Protein AF-A0A1E7F3F2-F1 (afdb_monomer)

Radius of gyration: 36.03 Å; Cα contacts (8 Å, |Δi|>4): 102; chains: 1; bounding box: 93×91×65 Å

Secondary structure (DSSP, 8-state):
---SSSHHHHHHHHHHHTTS--BHHHHHHHHHHH-TT--HHHHHHHHHHHHHTTSEEEETTEEEE-----S-------------GGGGGGS---------------------HHHHHHHHHHHHHTT--S--------------------------------TTTTSTT--PPPPTTTS--------------TT-HHHHHHHHHHHHHHHHT---TTTS--TEEETTTTEEESSHHHHHHHHHSHHHHHHHHHHHHHTEETTTTEE-SSHHHHHHHHHSHHHHHHHHHHHHHHHHHHH--

Structure (mmCIF, N/CA/C/O backbone):
data_AF-A0A1E7F3F2-F1
#
_entry.id   AF-A0A1E7F3F2-F1
#
loop_
_atom_site.group_PDB
_atom_site.id
_atom_site.type_symbol
_atom_site.label_atom_id
_atom_site.label_alt_id
_atom_site.label_comp_id
_atom_site.label_asym_id
_atom_site.label_entity_id
_atom_site.label_seq_id
_atom_site.pdbx_PDB_ins_code
_atom_site.Cartn_x
_atom_site.Cartn_y
_atom_site.Cartn_z
_atom_site.occupancy
_atom_site.B_iso_or_equiv
_atom_site.auth_seq_id
_atom_site.auth_comp_id
_atom_site.auth_asym_id
_atom_site.auth_atom_id
_atom_site.pdbx_PDB_model_num
ATOM 1 N N . MET A 1 1 ? 40.412 21.290 -5.869 1.00 49.56 1 MET A N 1
ATOM 2 C CA . MET A 1 1 ? 39.287 21.736 -5.013 1.00 49.56 1 MET A CA 1
ATOM 3 C C . MET A 1 1 ? 38.931 23.180 -5.379 1.00 49.56 1 MET A C 1
ATOM 5 O O . MET A 1 1 ? 39.851 23.907 -5.711 1.00 49.56 1 MET A O 1
ATOM 9 N N . GLY A 1 2 ? 37.646 23.583 -5.392 1.00 52.78 2 GLY A N 1
ATOM 10 C CA . GLY A 1 2 ? 37.273 25.018 -5.453 1.00 52.78 2 GLY A CA 1
ATOM 11 C C . GLY A 1 2 ? 36.360 25.539 -6.586 1.00 52.78 2 GLY A C 1
ATOM 12 O O . GLY A 1 2 ? 36.636 26.613 -7.099 1.00 52.78 2 GLY A O 1
ATOM 13 N N . LYS A 1 3 ? 35.272 24.855 -6.997 1.00 51.41 3 LYS A N 1
ATOM 14 C CA . LYS A 1 3 ? 34.287 25.422 -7.970 1.00 51.41 3 LYS A CA 1
ATOM 15 C C . LYS A 1 3 ? 32.794 25.166 -7.662 1.00 51.41 3 LYS A C 1
ATOM 17 O O . LYS A 1 3 ? 31.991 25.077 -8.586 1.00 51.41 3 LYS A O 1
ATOM 22 N N . LYS A 1 4 ? 32.381 25.006 -6.394 1.00 54.09 4 LYS A N 1
ATOM 23 C CA . LYS A 1 4 ? 30.969 24.680 -6.052 1.00 54.09 4 LYS A CA 1
ATOM 24 C C . LYS A 1 4 ? 30.168 25.773 -5.315 1.00 54.09 4 LYS A C 1
ATOM 26 O O . LYS A 1 4 ? 28.961 25.603 -5.176 1.00 54.09 4 LYS A O 1
ATOM 31 N N . SER A 1 5 ? 30.754 26.906 -4.914 1.00 51.81 5 SER A N 1
ATOM 32 C CA . SER A 1 5 ? 30.062 27.911 -4.076 1.00 51.81 5 SER A CA 1
ATOM 33 C C . SER A 1 5 ? 29.336 29.048 -4.824 1.00 51.81 5 SER A C 1
ATOM 35 O O . SER A 1 5 ? 28.481 29.698 -4.233 1.00 51.81 5 SER A O 1
ATOM 37 N N . GLU A 1 6 ? 29.559 29.271 -6.125 1.00 52.81 6 GLU A N 1
ATOM 38 C CA . GLU A 1 6 ? 28.956 30.422 -6.841 1.00 52.81 6 GLU A CA 1
ATOM 39 C C . GLU A 1 6 ? 27.508 30.208 -7.344 1.00 52.81 6 GLU A C 1
ATOM 41 O O . GLU A 1 6 ? 26.865 31.134 -7.850 1.00 52.81 6 GLU A O 1
ATOM 46 N N . SER A 1 7 ? 26.945 28.997 -7.231 1.00 60.69 7 SER A N 1
ATOM 47 C CA . SER A 1 7 ? 25.667 28.682 -7.899 1.00 60.69 7 SER A CA 1
ATOM 48 C C . SER A 1 7 ? 24.414 29.177 -7.158 1.00 60.69 7 SER A C 1
ATOM 50 O O . SER A 1 7 ? 23.420 29.522 -7.806 1.00 60.69 7 SER A O 1
ATOM 52 N N . ALA A 1 8 ? 24.459 29.277 -5.825 1.00 56.91 8 ALA A N 1
ATOM 53 C CA . ALA A 1 8 ? 23.291 29.616 -5.010 1.00 56.91 8 ALA A CA 1
ATOM 54 C C . ALA A 1 8 ? 22.923 31.111 -5.091 1.00 56.91 8 ALA A C 1
ATOM 56 O O . ALA A 1 8 ? 21.755 31.456 -5.286 1.00 56.91 8 ALA A O 1
ATOM 57 N N . ALA A 1 9 ? 23.920 32.004 -5.056 1.00 56.56 9 ALA A N 1
ATOM 58 C CA . ALA A 1 9 ? 23.701 33.450 -5.147 1.00 56.56 9 ALA A CA 1
ATOM 59 C C . ALA A 1 9 ? 23.134 33.870 -6.521 1.00 56.56 9 ALA A C 1
ATOM 61 O O . ALA A 1 9 ? 22.214 34.685 -6.606 1.00 56.56 9 ALA A O 1
ATOM 62 N N . SER A 1 10 ? 23.587 33.237 -7.611 1.00 61.53 10 SER A N 1
ATOM 63 C CA . SER A 1 10 ? 23.060 33.487 -8.964 1.00 61.53 10 SER A CA 1
ATOM 64 C C . SER A 1 10 ? 21.588 33.074 -9.140 1.00 61.53 10 SER A C 1
ATOM 66 O O . SER A 1 10 ? 20.864 33.682 -9.940 1.00 61.53 10 SER A O 1
ATOM 68 N N . LEU A 1 11 ? 21.129 32.054 -8.404 1.00 61.38 11 LEU A N 1
ATOM 69 C CA . LEU A 1 11 ? 19.750 31.556 -8.445 1.00 61.38 11 LEU A CA 1
ATOM 70 C C . LEU A 1 11 ? 18.767 32.489 -7.725 1.00 61.38 11 LEU A C 1
ATOM 72 O O . LEU A 1 11 ? 17.679 32.740 -8.248 1.00 61.38 11 LEU A O 1
ATOM 76 N N . LEU A 1 12 ? 19.154 33.078 -6.592 1.00 61.88 12 LEU A N 1
ATOM 77 C CA . LEU A 1 12 ? 18.299 34.015 -5.850 1.00 61.88 12 LEU A CA 1
ATOM 78 C C . LEU A 1 12 ? 17.983 35.283 -6.657 1.00 61.88 12 LEU A C 1
ATOM 80 O O . LEU A 1 12 ? 16.824 35.696 -6.743 1.00 61.88 12 LEU A O 1
ATOM 84 N N . VAL A 1 13 ? 18.968 35.835 -7.371 1.00 61.38 13 VAL A N 1
ATOM 85 C CA . VAL A 1 13 ? 18.749 37.008 -8.238 1.00 61.38 13 VAL A CA 1
ATOM 86 C C . VAL A 1 13 ? 17.884 36.643 -9.463 1.00 61.38 13 VAL A C 1
ATOM 88 O O . VAL A 1 13 ? 17.313 37.512 -10.120 1.00 61.38 13 VAL A O 1
ATOM 91 N N . LEU A 1 14 ? 17.822 35.370 -9.885 1.00 61.41 14 LEU A N 1
ATOM 92 C CA . LEU A 1 14 ? 16.938 34.934 -10.984 1.00 61.41 14 LEU A CA 1
ATOM 93 C C . LEU A 1 14 ? 15.471 34.891 -10.536 1.00 61.41 14 LEU A C 1
ATOM 95 O O . LEU A 1 14 ? 14.590 35.258 -11.315 1.00 61.41 14 LEU A O 1
ATOM 99 N N . LYS A 1 15 ? 15.224 34.511 -9.277 1.00 63.59 15 LYS A N 1
ATOM 100 C CA . LYS A 1 15 ? 13.883 34.458 -8.682 1.00 63.59 15 LYS A CA 1
ATOM 101 C C . LYS A 1 15 ? 13.281 35.847 -8.435 1.00 63.59 15 LYS A C 1
ATOM 103 O O . LYS A 1 15 ? 12.065 35.983 -8.508 1.00 63.59 15 LYS A O 1
ATOM 108 N N . SER A 1 16 ? 14.085 36.883 -8.173 1.00 59.78 16 SER A N 1
ATOM 109 C CA . SER A 1 16 ? 13.581 38.248 -7.933 1.00 59.78 16 SER A CA 1
ATOM 110 C C . SER A 1 16 ? 13.151 38.983 -9.212 1.00 59.78 16 SER A C 1
ATOM 112 O O . SER A 1 16 ? 12.102 39.619 -9.212 1.00 59.78 16 SER A O 1
ATOM 114 N N . LEU A 1 17 ? 13.893 38.845 -10.318 1.00 56.69 17 LEU A N 1
ATOM 115 C CA . LEU A 1 17 ? 13.605 39.539 -11.589 1.00 56.69 17 LEU A CA 1
ATOM 116 C C . LEU A 1 17 ? 12.510 38.869 -12.435 1.00 56.69 17 LEU A C 1
ATOM 118 O O . LEU A 1 17 ? 11.833 39.537 -13.210 1.00 56.69 17 LEU A O 1
ATOM 122 N N . ALA A 1 18 ? 12.284 37.562 -12.276 1.00 55.25 18 ALA A N 1
ATOM 123 C CA . ALA A 1 18 ? 11.187 36.869 -12.957 1.00 55.25 18 ALA A CA 1
ATOM 124 C C . ALA A 1 18 ? 9.791 37.236 -12.394 1.00 55.25 18 ALA A C 1
ATOM 126 O O . ALA A 1 18 ? 8.780 36.827 -12.961 1.00 55.25 18 ALA A O 1
ATOM 127 N N . LYS A 1 19 ? 9.721 38.040 -11.317 1.00 56.09 19 LYS A N 1
ATOM 128 C CA . LYS A 1 19 ? 8.471 38.506 -10.686 1.00 56.09 19 LYS A CA 1
ATOM 129 C C . LYS A 1 19 ? 7.703 39.554 -11.509 1.00 56.09 19 LYS A C 1
ATOM 131 O O . LYS A 1 19 ? 6.539 39.783 -11.197 1.00 56.09 19 LYS A O 1
ATOM 136 N N . SER A 1 20 ? 8.301 40.161 -12.543 1.00 54.84 20 SER A N 1
ATOM 137 C CA . SER A 1 20 ? 7.656 41.209 -13.361 1.00 54.84 20 SER A CA 1
ATOM 138 C C . SER A 1 20 ? 7.404 40.838 -14.829 1.00 54.84 20 SER A C 1
ATOM 140 O O . SER A 1 20 ? 6.676 41.556 -15.511 1.00 54.84 20 SER A O 1
ATOM 142 N N . SER A 1 21 ? 7.950 39.725 -15.335 1.00 57.00 21 SER A N 1
ATOM 143 C CA . SER A 1 21 ? 7.853 39.387 -16.761 1.00 57.00 21 SER A CA 1
ATOM 144 C C . SER A 1 21 ? 6.557 38.646 -17.094 1.00 57.00 21 SER A C 1
ATOM 146 O O . SER A 1 21 ? 6.369 37.514 -16.644 1.00 57.00 21 SER A O 1
ATOM 148 N N . ARG A 1 22 ? 5.688 39.237 -17.921 1.00 63.38 22 ARG A N 1
ATOM 149 C CA . ARG A 1 22 ? 4.354 38.678 -18.231 1.00 63.38 22 ARG A CA 1
ATOM 150 C C . ARG A 1 22 ? 4.365 37.692 -19.405 1.00 63.38 22 ARG A C 1
ATOM 152 O O . ARG A 1 22 ? 3.442 36.900 -19.570 1.00 63.38 22 ARG A O 1
ATOM 159 N N . THR A 1 23 ? 5.425 37.670 -20.224 1.00 72.75 23 THR A N 1
ATOM 160 C CA . THR A 1 23 ? 5.446 36.846 -21.451 1.00 72.75 23 THR A CA 1
ATOM 161 C C . THR A 1 23 ? 6.649 35.904 -21.580 1.00 72.75 23 THR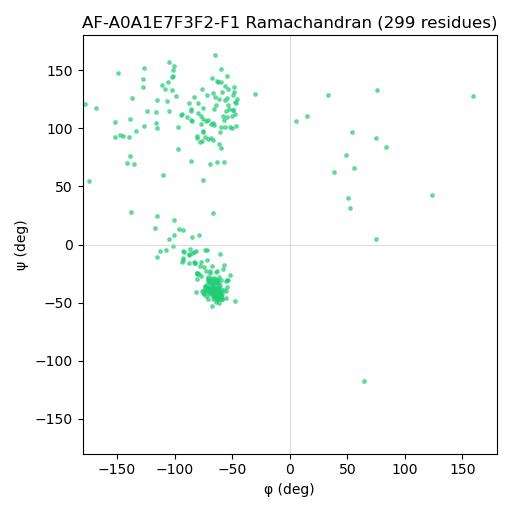 A C 1
ATOM 163 O O . THR A 1 23 ? 7.772 36.189 -21.167 1.00 72.75 23 THR A O 1
ATOM 166 N N . LYS A 1 24 ? 6.460 34.776 -22.287 1.00 74.38 24 LYS A N 1
ATOM 167 C CA . LYS A 1 24 ? 7.531 33.802 -22.612 1.00 74.38 24 LYS A CA 1
ATOM 168 C C . LYS A 1 24 ? 8.740 34.426 -23.322 1.00 74.38 24 LYS A C 1
ATOM 170 O O . LYS A 1 24 ? 9.850 33.895 -23.240 1.00 74.38 24 LYS A O 1
ATOM 175 N N . LYS A 1 25 ? 8.518 35.488 -24.107 1.00 78.44 25 LYS A N 1
ATOM 176 C CA . LYS A 1 25 ? 9.590 36.216 -24.806 1.00 78.44 25 LYS A CA 1
ATOM 177 C C . LYS A 1 25 ? 10.457 36.978 -23.804 1.00 78.44 25 LYS A C 1
ATOM 179 O O . LYS A 1 25 ? 11.675 36.978 -23.944 1.00 78.44 25 LYS A O 1
ATOM 184 N N . GLU A 1 26 ? 9.835 37.543 -22.783 1.00 77.75 26 GLU A N 1
ATOM 185 C CA . GLU A 1 26 ? 10.481 38.324 -21.736 1.00 77.75 26 GLU A CA 1
ATOM 186 C C . GLU A 1 26 ? 11.288 37.438 -20.780 1.00 77.75 26 GLU A C 1
ATOM 188 O O . GLU A 1 26 ? 12.476 37.685 -20.596 1.00 77.75 26 GLU A O 1
ATOM 193 N N . LEU A 1 27 ? 10.738 36.298 -20.341 1.00 76.88 27 LEU A N 1
ATOM 194 C CA . LEU A 1 27 ? 11.487 35.311 -19.545 1.00 76.88 27 LEU A CA 1
ATOM 195 C C . LEU A 1 27 ? 12.753 34.819 -20.278 1.00 76.88 27 LEU A C 1
ATOM 197 O O . LEU A 1 27 ? 13.822 34.662 -19.690 1.00 76.88 27 LEU A O 1
ATOM 201 N N . LYS A 1 28 ? 12.667 34.623 -21.602 1.00 80.25 28 LYS A N 1
ATOM 202 C CA . LYS A 1 28 ? 13.835 34.283 -22.430 1.00 80.25 28 LYS A CA 1
ATOM 203 C C . LYS A 1 28 ? 14.849 35.422 -22.520 1.00 80.25 28 LYS A C 1
ATOM 205 O O . LYS A 1 28 ? 16.040 35.126 -22.562 1.00 80.25 28 LYS A O 1
ATOM 210 N N . ARG A 1 29 ? 14.406 36.684 -22.581 1.00 81.25 29 ARG A N 1
ATOM 211 C CA . ARG A 1 29 ? 15.298 37.856 -22.560 1.00 81.25 29 ARG A CA 1
ATOM 212 C C . ARG A 1 29 ? 16.024 37.949 -21.220 1.00 81.25 29 ARG A C 1
ATOM 214 O O . ARG A 1 29 ? 17.238 38.073 -21.242 1.00 81.25 29 ARG A O 1
ATOM 221 N N . VAL A 1 30 ? 15.328 37.762 -20.095 1.00 79.38 30 VAL A N 1
ATOM 222 C CA . VAL A 1 30 ? 15.926 37.763 -18.744 1.00 79.38 30 VAL A CA 1
ATOM 223 C C . VAL A 1 30 ? 16.971 36.650 -18.589 1.00 79.38 30 VAL A C 1
ATOM 225 O O . VAL A 1 30 ? 18.095 36.908 -18.160 1.00 79.38 30 VAL A O 1
ATOM 228 N N . ILE A 1 31 ? 16.652 35.418 -19.010 1.00 78.88 31 ILE A N 1
ATOM 229 C CA . ILE A 1 31 ? 17.607 34.295 -18.959 1.00 78.88 31 ILE A CA 1
ATOM 230 C C . ILE A 1 31 ? 18.814 34.550 -19.878 1.00 78.88 31 ILE A C 1
ATOM 232 O O . ILE A 1 31 ? 19.946 34.262 -19.492 1.00 78.88 31 ILE A O 1
ATOM 236 N N . LYS A 1 32 ? 18.593 35.094 -21.086 1.00 83.00 32 LYS A N 1
ATOM 237 C CA . LYS A 1 32 ? 19.670 35.393 -22.043 1.00 83.00 32 LYS A CA 1
ATOM 238 C C . LYS A 1 32 ? 20.547 36.562 -21.582 1.00 83.00 32 LYS A C 1
ATOM 240 O O . LYS A 1 32 ? 21.752 36.489 -21.772 1.00 83.00 32 LYS A O 1
ATOM 245 N N . ALA A 1 33 ? 19.972 37.589 -20.957 1.00 80.69 33 ALA A N 1
ATOM 246 C CA . ALA A 1 33 ? 20.709 38.729 -20.413 1.00 80.69 33 ALA A CA 1
ATOM 247 C C . ALA A 1 33 ? 21.683 38.296 -19.308 1.00 80.69 33 ALA A C 1
ATOM 249 O O . ALA A 1 33 ? 22.820 38.743 -19.279 1.00 80.69 33 ALA A O 1
ATOM 250 N N . LYS A 1 34 ? 21.271 37.357 -18.448 1.00 77.62 34 LYS A N 1
ATOM 251 C CA . LYS A 1 34 ? 22.141 36.824 -17.388 1.00 77.62 34 LYS A CA 1
ATOM 252 C C . LYS A 1 34 ? 23.175 35.814 -17.855 1.00 77.62 34 LYS A C 1
ATOM 254 O O . LYS A 1 34 ? 24.183 35.619 -17.189 1.00 77.62 34 LYS A O 1
ATOM 259 N N . LYS A 1 35 ? 22.896 35.105 -18.946 1.00 77.56 35 LYS A N 1
ATOM 260 C CA . LYS A 1 35 ? 23.768 34.050 -19.468 1.00 77.56 35 LYS A CA 1
ATOM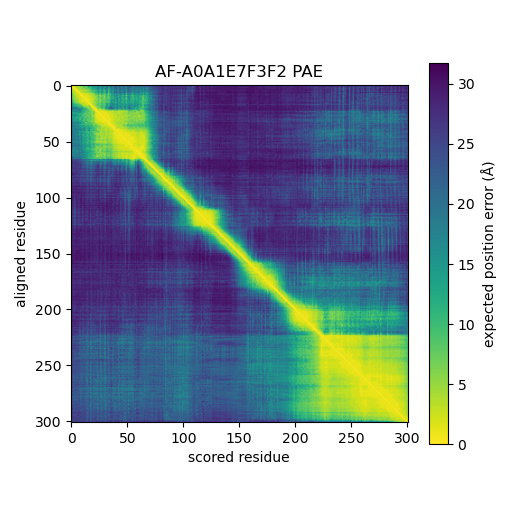 261 C C . LYS A 1 35 ? 23.820 34.151 -20.998 1.00 77.56 35 LYS A C 1
ATOM 263 O O . LYS A 1 35 ? 23.169 33.351 -21.683 1.00 77.56 35 LYS A O 1
ATOM 268 N N . PRO A 1 36 ? 24.574 35.126 -21.544 1.00 77.94 36 PRO A N 1
ATOM 269 C CA . PRO A 1 36 ? 24.593 35.421 -22.980 1.00 77.94 36 PRO A CA 1
ATOM 270 C C . PRO A 1 36 ? 25.118 34.256 -23.830 1.00 77.94 36 PRO A C 1
ATOM 272 O O . PRO A 1 36 ? 24.735 34.122 -24.992 1.00 77.94 36 PRO A O 1
ATOM 275 N N . SER A 1 37 ? 25.908 33.358 -23.234 1.00 77.25 37 SER A N 1
ATOM 276 C CA . SER A 1 37 ? 26.476 32.169 -23.877 1.00 77.25 37 SER A CA 1
ATOM 277 C C . SER A 1 37 ? 25.522 30.965 -23.969 1.00 77.25 37 SER A C 1
ATOM 279 O O . SER A 1 37 ? 25.858 29.952 -24.590 1.00 77.25 37 SER A O 1
ATOM 281 N N . LEU A 1 38 ? 24.314 31.022 -23.389 1.00 74.81 38 LEU A N 1
ATOM 282 C CA . LEU A 1 38 ? 23.394 29.881 -23.429 1.00 74.81 38 LEU A CA 1
ATOM 283 C C . LEU A 1 38 ? 22.725 29.720 -24.803 1.00 74.81 38 LEU A C 1
ATOM 285 O O . LEU A 1 38 ? 21.905 30.532 -25.241 1.00 74.81 38 LEU A O 1
ATOM 289 N N . LYS A 1 39 ? 23.001 28.581 -25.450 1.00 85.19 39 LYS A N 1
ATOM 290 C CA . LYS A 1 39 ? 22.333 28.144 -26.687 1.00 85.19 39 LYS A CA 1
ATOM 291 C C . LYS A 1 39 ? 20.804 28.114 -26.501 1.00 85.19 39 LYS A C 1
ATOM 293 O O . LYS A 1 39 ? 20.285 27.697 -25.469 1.00 85.19 39 LYS A O 1
ATOM 298 N N . LYS A 1 40 ? 20.028 28.448 -27.542 1.00 79.31 40 LYS A N 1
ATOM 299 C CA . LYS A 1 40 ? 18.540 28.450 -27.505 1.00 79.31 40 LYS A CA 1
ATOM 300 C C . LYS A 1 40 ? 17.919 27.134 -26.985 1.00 79.31 40 LYS A C 1
ATOM 302 O O . LYS A 1 40 ? 16.799 27.138 -26.476 1.00 79.31 40 LYS A O 1
ATOM 307 N N . ARG A 1 41 ? 18.624 26.005 -27.128 1.00 79.88 41 ARG A N 1
ATOM 308 C CA . ARG A 1 41 ? 18.194 24.680 -26.650 1.00 79.88 41 ARG A CA 1
ATOM 309 C C . ARG A 1 41 ? 18.260 24.557 -25.122 1.00 79.88 41 ARG A C 1
ATOM 311 O O . ARG A 1 41 ? 17.351 23.972 -24.536 1.00 79.88 41 ARG A O 1
ATOM 318 N N . THR A 1 42 ? 19.269 25.141 -24.472 1.00 80.31 42 THR A N 1
ATOM 319 C CA . THR A 1 42 ? 19.447 25.056 -23.011 1.00 80.31 42 THR A CA 1
ATOM 320 C C . THR A 1 42 ? 18.436 25.929 -22.272 1.00 80.31 42 THR A C 1
ATOM 322 O O . THR A 1 42 ? 17.864 25.486 -21.281 1.00 80.31 42 THR A O 1
ATOM 325 N N . THR A 1 43 ? 18.092 27.103 -22.812 1.00 81.12 43 THR A N 1
ATOM 326 C CA . THR A 1 43 ? 17.062 27.982 -22.224 1.00 81.12 43 THR A CA 1
ATOM 327 C C . THR A 1 43 ? 15.661 27.367 -22.264 1.00 81.12 43 THR A C 1
ATOM 329 O O . THR A 1 43 ? 14.904 27.493 -21.305 1.00 81.12 43 THR A O 1
ATOM 332 N N . ARG A 1 44 ? 15.308 26.626 -23.327 1.00 84.62 44 ARG A N 1
ATOM 333 C CA . ARG A 1 44 ? 14.047 25.857 -23.368 1.00 84.62 44 ARG A CA 1
ATOM 334 C C . ARG A 1 44 ? 14.021 24.735 -22.326 1.00 84.62 44 ARG A C 1
ATOM 336 O O . ARG A 1 44 ? 12.968 24.508 -21.736 1.00 84.62 44 ARG A O 1
ATOM 343 N N . ARG A 1 45 ? 15.154 24.053 -22.109 1.00 85.12 45 ARG A N 1
ATOM 344 C CA . ARG A 1 45 ? 15.294 22.994 -21.095 1.00 85.12 45 ARG A CA 1
ATOM 345 C C . ARG A 1 45 ? 15.136 23.564 -19.683 1.00 85.12 45 ARG A C 1
ATOM 347 O O . ARG A 1 45 ? 14.343 23.033 -18.922 1.00 85.12 45 ARG A O 1
ATOM 354 N N . ALA A 1 46 ? 15.775 24.699 -19.396 1.00 82.12 46 ALA A N 1
ATOM 355 C CA . ALA A 1 46 ? 15.649 25.392 -18.114 1.00 82.12 46 ALA A CA 1
ATOM 356 C C . ALA A 1 46 ? 14.196 25.792 -17.805 1.00 82.12 46 ALA A C 1
ATOM 358 O O . ALA A 1 46 ? 13.694 25.479 -16.734 1.00 82.12 46 ALA A O 1
ATOM 359 N N . ILE A 1 47 ? 13.478 26.389 -18.766 1.00 85.62 47 ILE A N 1
ATOM 360 C CA . ILE A 1 47 ? 12.055 26.730 -18.581 1.00 85.62 47 ILE A CA 1
ATOM 361 C C . ILE A 1 47 ? 11.215 25.467 -18.340 1.00 85.62 47 ILE A C 1
ATOM 363 O O . ILE A 1 47 ? 10.327 25.480 -17.499 1.00 85.62 47 ILE A O 1
ATOM 367 N N . LYS A 1 48 ? 11.480 24.365 -19.056 1.00 90.56 48 LYS A N 1
ATOM 368 C CA . LYS A 1 48 ? 10.743 23.107 -18.856 1.00 90.56 48 LYS A CA 1
ATOM 369 C C . LYS A 1 48 ? 10.986 22.527 -17.458 1.00 90.56 48 LYS A C 1
ATOM 371 O O . LYS A 1 48 ? 10.029 22.078 -16.844 1.00 90.56 48 LYS A O 1
ATOM 376 N N . ASN A 1 49 ? 12.218 22.595 -16.957 1.00 84.75 49 ASN A N 1
ATOM 377 C CA . ASN A 1 49 ? 12.553 22.147 -15.606 1.00 84.75 49 ASN A CA 1
ATOM 378 C C . ASN A 1 49 ? 11.850 23.000 -14.542 1.00 84.75 49 ASN A C 1
ATOM 380 O O . ASN A 1 49 ? 11.270 22.440 -13.626 1.00 84.75 49 ASN A O 1
ATOM 384 N N . LEU A 1 50 ? 11.789 24.326 -14.710 1.00 86.12 50 LEU A N 1
ATOM 385 C CA . LEU A 1 50 ? 11.049 25.200 -13.787 1.00 86.12 50 LEU A CA 1
ATOM 386 C C . LEU A 1 50 ? 9.531 24.912 -13.777 1.00 86.12 50 LEU A C 1
ATOM 388 O O . LEU A 1 50 ? 8.899 25.051 -12.736 1.00 86.12 50 LEU A O 1
ATOM 392 N N . LEU A 1 51 ? 8.939 24.487 -14.907 1.00 88.31 51 LEU A N 1
ATOM 393 C CA . LEU A 1 51 ? 7.541 24.016 -14.936 1.00 88.31 51 LEU A CA 1
ATOM 394 C C . LEU A 1 51 ? 7.369 22.678 -14.209 1.00 88.31 51 LEU A C 1
ATOM 396 O O . LEU A 1 51 ? 6.359 22.478 -13.546 1.00 88.31 51 LEU A O 1
ATOM 400 N N . ILE A 1 52 ? 8.314 21.750 -14.388 1.00 91.38 52 ILE A N 1
ATOM 401 C CA . ILE A 1 52 ? 8.269 20.420 -13.762 1.00 91.38 52 ILE A CA 1
ATOM 402 C C . ILE A 1 52 ? 8.425 20.543 -12.244 1.00 91.38 52 ILE A C 1
ATOM 404 O O . ILE A 1 52 ? 7.683 19.904 -11.509 1.00 91.38 52 ILE A O 1
ATOM 408 N N . ASN A 1 53 ? 9.321 21.418 -11.790 1.00 83.44 53 ASN A N 1
ATOM 409 C CA . ASN A 1 53 ? 9.572 21.675 -10.373 1.00 83.44 53 ASN A CA 1
ATOM 410 C C . ASN A 1 53 ? 8.450 22.483 -9.694 1.00 83.44 53 ASN A C 1
ATOM 412 O O . ASN A 1 53 ? 8.521 22.730 -8.497 1.00 83.44 53 ASN A O 1
ATOM 416 N N . GLY A 1 54 ? 7.437 22.938 -10.440 1.00 87.06 54 GLY A N 1
ATOM 417 C CA . GLY A 1 54 ? 6.328 23.724 -9.896 1.00 87.06 54 GLY A CA 1
ATOM 418 C C . GLY A 1 54 ? 6.670 25.179 -9.555 1.00 87.06 54 GLY A C 1
ATOM 419 O O . GLY A 1 54 ? 5.805 25.896 -9.067 1.00 87.06 54 GLY A O 1
ATOM 420 N N . GLU A 1 55 ? 7.883 25.652 -9.856 1.00 86.44 55 GLU A N 1
ATOM 421 C CA . GLU A 1 55 ? 8.303 27.037 -9.590 1.00 86.44 55 GLU A CA 1
ATOM 422 C C . GLU A 1 55 ? 7.568 28.047 -10.490 1.00 86.44 55 GLU A C 1
ATOM 424 O O . GLU A 1 55 ? 7.320 29.189 -10.097 1.00 86.44 55 GLU A O 1
ATOM 429 N N . ILE A 1 56 ? 7.188 27.633 -11.705 1.00 87.25 56 ILE A N 1
ATOM 430 C CA . ILE A 1 56 ? 6.359 28.427 -12.622 1.00 87.25 56 ILE A CA 1
ATOM 431 C C . ILE A 1 56 ? 5.142 27.640 -13.107 1.00 87.25 56 ILE A C 1
ATOM 433 O O . ILE A 1 56 ? 5.246 26.495 -13.549 1.00 87.25 56 ILE A O 1
ATOM 437 N N . LYS A 1 57 ? 3.981 28.295 -13.113 1.00 89.06 57 LYS A N 1
ATOM 438 C CA . LYS A 1 57 ? 2.729 27.801 -13.688 1.00 89.06 57 LYS A CA 1
ATOM 439 C C . LYS A 1 57 ? 2.489 28.461 -15.043 1.00 89.06 57 LYS A C 1
ATOM 441 O O . LYS A 1 57 ? 2.822 29.624 -15.261 1.00 89.06 57 LYS A O 1
ATOM 446 N N . LYS A 1 58 ? 1.918 27.706 -15.980 1.00 91.06 58 LYS A N 1
ATOM 447 C CA . LYS A 1 58 ? 1.549 28.212 -17.306 1.00 91.06 58 LYS A CA 1
ATOM 448 C C . LYS A 1 58 ? 0.038 28.411 -17.377 1.00 91.06 58 LYS A C 1
ATOM 450 O O . LYS A 1 58 ? -0.701 27.428 -17.363 1.00 91.06 58 LYS A O 1
ATOM 455 N N . GLU A 1 59 ? -0.395 29.657 -17.519 1.00 84.19 59 GLU A N 1
ATOM 456 C CA . GLU A 1 59 ? -1.801 30.040 -17.667 1.00 84.19 59 GLU A CA 1
ATOM 457 C C . GLU A 1 59 ? -1.982 30.645 -19.067 1.00 84.19 59 GLU A C 1
ATOM 459 O O . GLU A 1 59 ? -1.548 31.751 -19.377 1.00 84.19 59 GLU A O 1
ATOM 464 N N . GLY A 1 60 ? -2.508 29.845 -20.000 1.00 87.94 60 GLY A N 1
ATOM 465 C CA . GLY A 1 60 ? -2.631 30.246 -21.405 1.00 87.94 60 GLY A CA 1
ATOM 466 C C . GLY A 1 60 ? -1.279 30.479 -22.104 1.00 87.94 60 GLY A C 1
ATOM 467 O O . GLY A 1 60 ? -0.490 29.543 -22.295 1.00 87.94 60 GLY A O 1
ATOM 468 N N . ARG A 1 61 ? -1.033 31.718 -22.559 1.00 76.81 61 ARG A N 1
ATOM 469 C CA . ARG A 1 61 ? 0.242 32.155 -23.178 1.00 76.81 61 ARG A CA 1
ATOM 470 C C . ARG A 1 61 ? 1.223 32.757 -22.164 1.00 76.81 61 ARG A C 1
ATOM 472 O O . ARG A 1 61 ? 2.374 33.023 -22.531 1.00 76.81 61 ARG A O 1
ATOM 479 N N . GLU A 1 62 ? 0.789 32.914 -20.922 1.00 74.56 62 GLU A N 1
ATOM 480 C CA . GLU A 1 62 ? 1.529 33.567 -19.850 1.00 74.56 62 GLU A CA 1
ATOM 481 C C . GLU A 1 62 ? 2.180 32.530 -18.924 1.00 74.56 62 GLU A C 1
ATOM 483 O O . GLU A 1 62 ? 1.773 31.363 -18.854 1.00 74.56 62 GLU A O 1
ATOM 488 N N . TYR A 1 63 ? 3.275 32.941 -18.286 1.00 81.62 63 TYR A N 1
ATOM 489 C CA . TYR A 1 63 ? 4.031 32.131 -17.334 1.00 81.62 63 TYR A CA 1
ATOM 490 C C . TYR A 1 63 ? 4.107 32.921 -16.032 1.00 81.62 63 TYR A C 1
ATOM 492 O O . TYR A 1 63 ? 4.730 33.978 -16.002 1.00 81.62 63 TYR A O 1
ATOM 500 N N . CYS A 1 64 ? 3.484 32.400 -14.981 1.00 77.75 64 CYS A N 1
ATOM 501 C CA . CYS A 1 64 ? 3.409 33.036 -13.672 1.00 77.75 64 CYS A CA 1
ATOM 502 C C . CYS A 1 64 ? 4.301 32.260 -12.701 1.00 77.75 64 CYS A C 1
ATOM 504 O O . CYS A 1 64 ? 4.253 31.030 -12.669 1.00 77.75 64 CYS A O 1
ATOM 506 N N . LEU A 1 65 ? 5.118 32.952 -11.908 1.00 74.94 65 LEU A N 1
ATOM 507 C CA . LEU A 1 65 ? 5.797 32.313 -10.780 1.00 74.94 65 LEU A CA 1
ATOM 508 C C . LEU A 1 65 ? 4.753 31.904 -9.748 1.00 74.94 65 LEU A C 1
ATOM 510 O O . LEU A 1 65 ? 3.919 32.722 -9.352 1.00 74.94 65 LEU A O 1
ATOM 514 N N . VAL A 1 66 ? 4.821 30.653 -9.302 1.00 80.75 66 VAL A N 1
ATOM 515 C CA . VAL A 1 66 ? 4.068 30.212 -8.131 1.00 80.75 66 VAL A CA 1
ATOM 516 C C . VAL A 1 66 ? 4.796 30.829 -6.944 1.00 80.75 66 VAL A C 1
ATOM 518 O O . VAL A 1 66 ? 5.817 30.315 -6.498 1.00 80.75 66 VAL A O 1
ATOM 521 N N . LYS A 1 67 ? 4.367 32.023 -6.518 1.00 65.38 67 LYS A N 1
ATOM 522 C CA . LYS A 1 67 ? 4.920 32.645 -5.312 1.00 65.38 67 LYS A CA 1
ATOM 523 C C . LYS A 1 67 ? 4.735 31.663 -4.156 1.00 65.38 67 LYS A C 1
ATOM 525 O O . LYS A 1 67 ? 3.646 31.118 -3.989 1.00 65.38 67 LYS A O 1
ATOM 530 N N . GLU A 1 68 ? 5.774 31.509 -3.345 1.00 56.78 68 GLU A N 1
ATOM 531 C CA . GLU A 1 68 ? 5.678 31.032 -1.966 1.00 56.78 68 GLU A CA 1
ATOM 532 C C . GLU A 1 68 ? 4.843 32.051 -1.166 1.00 56.78 68 GLU A C 1
ATOM 534 O O . GLU A 1 68 ? 5.354 32.831 -0.372 1.00 56.78 68 GLU A O 1
ATOM 539 N N . ASN A 1 69 ? 3.538 32.112 -1.428 1.00 49.28 69 ASN A N 1
ATOM 540 C CA . ASN A 1 69 ? 2.579 32.787 -0.566 1.00 49.28 69 ASN A CA 1
ATOM 541 C C . ASN A 1 69 ? 2.163 31.775 0.508 1.00 49.28 69 ASN A C 1
ATOM 543 O O . ASN A 1 69 ? 1.063 31.232 0.471 1.00 49.28 69 ASN A O 1
ATOM 547 N N . ALA A 1 70 ? 3.085 31.493 1.429 1.00 47.22 70 ALA A N 1
ATOM 548 C CA . ALA A 1 70 ? 2.805 30.795 2.684 1.00 47.22 70 ALA A CA 1
ATOM 549 C C . ALA A 1 70 ? 2.502 31.776 3.835 1.00 47.22 70 ALA A C 1
ATOM 551 O O . ALA A 1 70 ? 2.452 31.375 4.990 1.00 47.22 70 ALA A O 1
ATOM 552 N N . ALA A 1 71 ? 2.278 33.059 3.543 1.00 48.47 71 ALA A N 1
ATOM 553 C CA . ALA A 1 71 ? 1.840 34.026 4.536 1.00 48.47 71 ALA A CA 1
ATOM 554 C C . ALA A 1 71 ? 0.739 34.911 3.946 1.00 48.47 71 ALA A C 1
ATOM 556 O O . ALA A 1 71 ? 0.934 35.546 2.911 1.00 48.47 71 ALA A O 1
ATOM 557 N N . ILE A 1 72 ? -0.383 34.964 4.668 1.00 46.81 72 ILE A N 1
ATOM 558 C CA . ILE A 1 72 ? -1.565 35.810 4.458 1.00 46.81 72 ILE A CA 1
ATOM 559 C C . ILE A 1 72 ? -2.568 35.254 3.432 1.00 46.81 72 ILE A C 1
ATOM 561 O O . ILE A 1 72 ? -2.622 35.670 2.278 1.00 46.81 72 ILE A O 1
ATOM 565 N N . CYS A 1 73 ? -3.445 34.362 3.900 1.00 33.31 73 CYS A N 1
ATOM 566 C CA . CYS A 1 73 ? -4.866 34.470 3.574 1.00 33.31 73 CYS A CA 1
ATOM 567 C C . CYS A 1 73 ? -5.697 33.848 4.704 1.00 33.31 73 CYS A C 1
ATOM 569 O O . CYS A 1 73 ? -5.738 32.633 4.883 1.00 33.31 73 CYS A O 1
ATOM 571 N N . SER A 1 74 ? -6.296 34.744 5.477 1.00 40.84 74 SER A N 1
ATOM 572 C CA . SER A 1 74 ? -7.292 34.534 6.513 1.00 40.84 74 SER A CA 1
ATOM 573 C C . SER A 1 74 ? -8.565 33.861 5.995 1.00 40.84 74 SER A C 1
ATOM 575 O O . SER A 1 74 ? -8.956 34.017 4.836 1.00 40.84 74 SER A O 1
ATOM 577 N N . GLU A 1 75 ? -9.185 33.122 6.916 1.00 50.06 75 GLU A N 1
ATOM 578 C CA . GLU A 1 75 ? -10.620 32.874 7.074 1.00 50.06 75 GLU A CA 1
ATOM 579 C C . GLU A 1 75 ? -11.533 33.428 5.979 1.00 50.06 75 GLU A C 1
ATOM 581 O O . GLU A 1 75 ? -11.888 34.605 5.962 1.00 50.06 75 GLU A O 1
ATOM 586 N N . LYS A 1 76 ? -12.032 32.517 5.142 1.00 38.78 76 LYS A N 1
ATOM 587 C CA . LYS A 1 76 ? -13.427 32.561 4.704 1.00 38.78 76 LYS A CA 1
ATOM 588 C C . LYS A 1 76 ? -14.021 31.165 4.823 1.00 38.78 76 LYS A C 1
ATOM 590 O O . LYS A 1 76 ? -13.847 30.321 3.944 1.00 38.78 76 LYS A O 1
ATOM 595 N N . GLN A 1 77 ? -14.718 30.948 5.937 1.00 45.03 77 GLN A N 1
ATOM 596 C CA . GLN A 1 77 ? -15.830 30.008 6.017 1.00 45.03 77 GLN A CA 1
ATOM 597 C C . GLN A 1 77 ? -16.762 30.308 4.842 1.00 45.03 77 GLN A C 1
ATOM 599 O O . GLN A 1 77 ? -17.301 31.404 4.718 1.00 45.03 77 GLN A O 1
ATOM 604 N N . THR A 1 78 ? -16.894 29.347 3.938 1.00 40.12 78 THR A N 1
ATOM 605 C CA . THR A 1 78 ? -18.056 29.289 3.061 1.00 40.12 78 THR A CA 1
ATOM 606 C C . THR A 1 78 ? -18.765 28.002 3.418 1.00 40.12 78 THR A C 1
ATOM 608 O O . THR A 1 78 ? -18.213 26.910 3.260 1.00 40.12 78 THR A O 1
ATOM 611 N N . ASP A 1 79 ? -19.963 28.160 3.968 1.00 44.16 79 ASP A N 1
ATOM 612 C CA . ASP A 1 79 ? -20.921 27.098 4.215 1.00 44.16 79 ASP A CA 1
ATOM 613 C C . ASP A 1 79 ? -21.311 26.474 2.875 1.00 44.16 79 ASP A C 1
ATOM 615 O O . ASP A 1 79 ? -22.260 26.870 2.195 1.00 44.16 79 ASP A O 1
ATOM 619 N N . ALA A 1 80 ? -20.512 25.502 2.446 1.00 44.69 80 ALA A N 1
ATOM 620 C CA . ALA A 1 80 ? -20.836 24.645 1.327 1.00 44.69 80 ALA A CA 1
ATOM 621 C C . ALA A 1 80 ? -21.894 23.645 1.801 1.00 44.69 80 ALA A C 1
ATOM 623 O O . ALA A 1 80 ? -21.586 22.628 2.423 1.00 44.69 80 ALA A O 1
ATOM 624 N N . ALA A 1 81 ? -23.146 23.986 1.502 1.00 46.44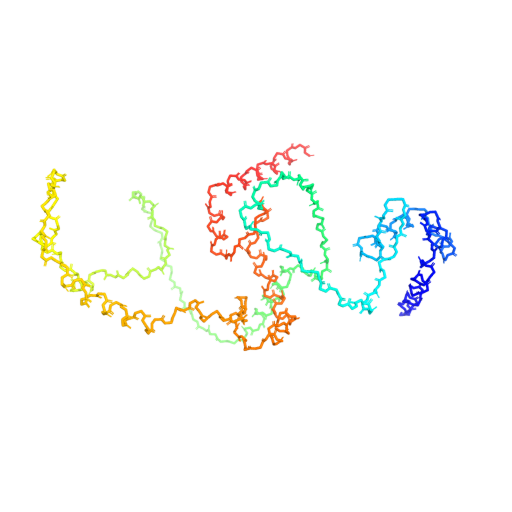 81 ALA A N 1
ATOM 625 C CA . ALA A 1 81 ? -24.337 23.164 1.644 1.00 46.44 81 ALA A CA 1
ATOM 626 C C . ALA A 1 81 ? -24.059 21.657 1.467 1.00 46.44 81 ALA A C 1
ATOM 628 O O . ALA A 1 81 ? -23.468 21.220 0.474 1.00 46.44 81 ALA A O 1
ATOM 629 N N . MET A 1 82 ? -24.528 20.863 2.436 1.00 52.50 82 MET A N 1
ATOM 630 C CA . MET A 1 82 ? -24.579 19.402 2.385 1.00 52.50 82 MET A CA 1
ATOM 631 C C . MET A 1 82 ? -25.272 18.942 1.098 1.00 52.50 82 MET A C 1
ATOM 633 O O . MET A 1 82 ? -26.495 18.927 1.003 1.00 52.50 82 MET A O 1
ATOM 637 N N . ILE A 1 83 ? -24.487 18.522 0.106 1.00 60.00 83 ILE A N 1
ATOM 638 C CA . ILE A 1 83 ? -25.012 17.808 -1.058 1.00 60.00 83 ILE A CA 1
ATOM 639 C C . ILE A 1 83 ? -25.221 16.338 -0.649 1.00 60.00 83 ILE A C 1
ATOM 641 O O . ILE A 1 83 ? -24.246 15.682 -0.261 1.00 60.00 83 ILE A O 1
ATOM 645 N N . PRO A 1 84 ? -26.445 15.787 -0.758 1.00 59.78 84 PRO A N 1
ATOM 646 C CA . PRO A 1 84 ? -26.733 14.395 -0.426 1.00 59.78 84 PRO A CA 1
ATOM 647 C C . PRO A 1 84 ? -25.907 13.416 -1.270 1.00 59.78 84 PRO A C 1
ATOM 649 O O . PRO A 1 84 ? -25.743 13.583 -2.482 1.00 59.78 84 PRO A O 1
ATOM 652 N N . ILE A 1 85 ? -25.432 12.342 -0.633 1.00 58.09 85 ILE A N 1
ATOM 653 C CA . ILE A 1 85 ? -24.536 11.322 -1.214 1.00 58.09 85 ILE A CA 1
ATOM 654 C C . ILE A 1 85 ? -25.089 10.721 -2.525 1.00 58.09 85 ILE A C 1
ATOM 656 O O . ILE A 1 85 ? -24.316 10.411 -3.433 1.00 58.09 85 ILE A O 1
ATOM 660 N N . GLY A 1 86 ? -26.415 10.638 -2.679 1.00 63.81 86 GLY A N 1
ATOM 661 C CA . GLY A 1 86 ? -27.073 10.075 -3.864 1.00 63.81 86 GLY A CA 1
AT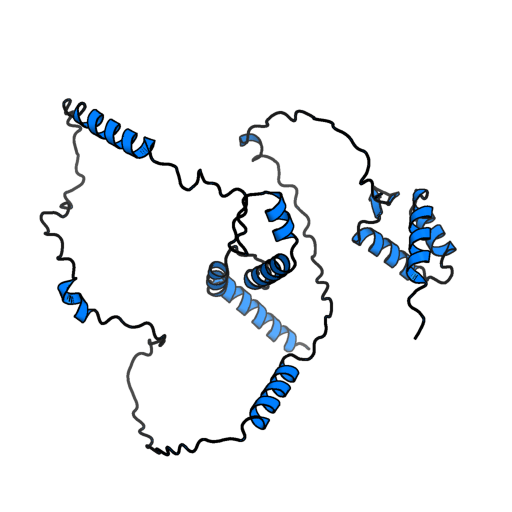OM 662 C C . GLY A 1 86 ? -26.835 10.836 -5.177 1.00 63.81 86 GLY A C 1
ATOM 663 O O . GLY A 1 86 ? -26.895 10.228 -6.246 1.00 63.81 86 GLY A O 1
ATOM 664 N N . MET A 1 87 ? -26.498 12.132 -5.134 1.00 57.59 87 MET A N 1
ATOM 665 C CA . MET A 1 87 ? -26.288 12.932 -6.354 1.00 57.59 87 MET A CA 1
ATOM 666 C C . MET A 1 87 ? -24.858 12.874 -6.914 1.00 57.59 87 MET A C 1
ATOM 668 O O . MET A 1 87 ? -24.627 13.307 -8.042 1.00 57.59 87 MET A O 1
ATOM 672 N N . ARG A 1 88 ? -23.890 12.282 -6.198 1.00 57.34 88 ARG A N 1
ATOM 673 C CA . ARG A 1 88 ? -22.499 12.171 -6.691 1.00 57.34 88 ARG A CA 1
ATOM 674 C C . ARG A 1 88 ? -22.285 11.069 -7.738 1.00 57.34 88 ARG A C 1
ATOM 676 O O . ARG A 1 88 ? -21.269 11.092 -8.427 1.00 57.34 88 ARG A O 1
ATOM 683 N N . LEU A 1 89 ? -23.221 10.130 -7.901 1.00 53.81 89 LEU A N 1
ATOM 684 C CA . LEU A 1 89 ? -23.040 8.956 -8.772 1.00 53.81 89 LEU A CA 1
ATOM 685 C C . LEU A 1 89 ? -23.411 9.172 -10.252 1.00 53.81 89 LEU A C 1
ATOM 687 O O . LEU A 1 89 ? -23.180 8.277 -11.060 1.00 53.81 89 LEU A O 1
ATOM 691 N N . ARG A 1 90 ? -23.943 10.342 -10.642 1.00 56.00 90 ARG A N 1
ATOM 692 C CA . ARG A 1 90 ? -24.395 10.617 -12.027 1.00 56.00 90 ARG A CA 1
ATOM 693 C C . ARG A 1 90 ? -23.607 11.712 -12.756 1.00 56.00 90 ARG A C 1
ATOM 695 O O . ARG A 1 90 ? -24.123 12.325 -13.682 1.00 56.00 90 ARG A O 1
ATOM 702 N N . ALA A 1 91 ? -22.359 11.972 -12.369 1.00 54.41 91 ALA A N 1
ATOM 703 C CA . ALA A 1 91 ? -21.500 12.862 -13.147 1.00 54.41 91 ALA A CA 1
ATOM 704 C C . ALA A 1 91 ? -20.839 12.089 -14.311 1.00 54.41 91 ALA A C 1
ATOM 706 O O . ALA A 1 91 ? -20.206 11.056 -14.063 1.00 54.41 91 ALA A O 1
ATOM 707 N N . PRO A 1 92 ? -20.938 12.559 -15.571 1.00 52.88 92 PRO A N 1
ATOM 708 C CA . PRO A 1 92 ? -20.281 11.915 -16.702 1.00 52.88 92 PRO A CA 1
ATOM 709 C C . PRO A 1 92 ? -18.760 11.931 -16.505 1.00 52.88 92 PRO A C 1
ATOM 711 O O . PRO A 1 92 ? -18.143 12.973 -16.264 1.00 52.88 92 PRO A O 1
ATOM 714 N N . LYS A 1 93 ? -18.155 10.741 -16.580 1.00 46.84 93 LYS A N 1
ATOM 715 C CA . LYS A 1 93 ? -16.715 10.510 -16.422 1.00 46.84 93 LYS A CA 1
ATOM 716 C C . LYS A 1 93 ? -15.951 11.293 -17.495 1.00 46.84 93 LYS A C 1
ATOM 718 O O . LYS A 1 93 ? -15.855 10.849 -18.631 1.00 46.84 93 LYS A O 1
ATOM 723 N N . LYS A 1 94 ? -15.370 12.442 -17.135 1.00 51.12 94 LYS A N 1
ATOM 724 C CA . LYS A 1 94 ? -14.356 13.099 -17.972 1.00 51.12 94 LYS A CA 1
ATOM 725 C C . LYS A 1 94 ? -13.125 12.194 -18.026 1.00 51.12 94 LYS A C 1
ATOM 727 O O . LYS A 1 94 ? -12.509 11.913 -16.996 1.00 51.12 94 LYS A O 1
ATOM 732 N N . GLU A 1 95 ? -12.809 11.718 -19.223 1.00 49.94 95 GLU A N 1
ATOM 733 C CA . GLU A 1 95 ? -11.682 10.841 -19.527 1.00 49.94 95 GLU A CA 1
ATOM 734 C C . GLU A 1 95 ? -10.366 11.452 -19.022 1.00 49.94 95 GLU A C 1
ATOM 736 O O . GLU A 1 95 ? -9.868 12.461 -19.528 1.00 49.94 95 GLU A O 1
ATOM 741 N N . LYS A 1 96 ? -9.790 10.851 -17.976 1.00 45.34 96 LYS A N 1
ATOM 742 C CA . LYS A 1 96 ? -8.470 11.233 -17.476 1.00 45.34 96 LYS A CA 1
ATOM 743 C C . LYS A 1 96 ? -7.412 10.693 -18.435 1.00 45.34 96 LYS A C 1
ATOM 745 O O . LYS A 1 96 ? -7.138 9.496 -18.475 1.00 45.34 96 LYS A O 1
ATOM 750 N N . LYS A 1 97 ? -6.808 11.613 -19.189 1.00 49.12 97 LYS A N 1
ATOM 751 C CA . LYS A 1 97 ? -5.597 11.413 -19.993 1.00 49.12 97 LYS A CA 1
ATOM 752 C C . LYS A 1 97 ? -4.522 10.703 -19.159 1.00 49.12 97 LYS A C 1
ATOM 754 O O . LYS A 1 97 ? -4.129 11.200 -18.105 1.00 49.12 97 LYS A O 1
ATOM 759 N N . GLN A 1 98 ? -4.051 9.558 -19.649 1.00 38.12 98 GLN A N 1
ATOM 760 C CA . GLN A 1 98 ? -2.962 8.778 -19.062 1.00 38.12 98 GLN A CA 1
ATOM 761 C C . GLN A 1 98 ? -1.710 9.653 -18.896 1.00 38.12 98 GLN A C 1
ATOM 763 O O . GLN A 1 98 ? -1.123 10.117 -19.877 1.00 38.12 98 GLN A O 1
ATOM 768 N N . VAL A 1 99 ? -1.296 9.886 -17.652 1.00 40.47 99 VAL A N 1
ATOM 769 C CA . VAL A 1 99 ? -0.020 10.533 -17.339 1.00 40.47 99 VAL A CA 1
ATOM 770 C C . VAL A 1 99 ? 1.065 9.467 -17.479 1.00 40.47 99 VAL A C 1
ATOM 772 O O . VAL A 1 99 ? 1.088 8.490 -16.735 1.00 40.47 99 VAL A O 1
ATOM 775 N N . LYS A 1 100 ? 1.940 9.628 -18.478 1.00 40.47 100 LYS A N 1
ATOM 776 C CA . LYS A 1 100 ? 3.142 8.806 -18.655 1.00 40.47 100 LYS A CA 1
ATOM 777 C C . LYS A 1 100 ? 4.100 9.097 -17.498 1.00 40.47 100 LYS A C 1
ATOM 779 O O . LYS A 1 100 ? 4.717 10.157 -17.465 1.00 40.47 100 LYS A O 1
ATOM 784 N N . PHE A 1 101 ? 4.175 8.162 -16.558 1.00 45.19 101 PHE A N 1
ATOM 785 C CA . PHE A 1 101 ? 5.150 8.133 -15.475 1.00 45.19 101 PHE A CA 1
ATOM 786 C C . PHE A 1 101 ? 6.517 7.796 -16.087 1.00 45.19 101 PHE A C 1
ATOM 788 O O . PHE A 1 101 ? 6.715 6.690 -16.587 1.00 45.19 101 PHE A O 1
ATOM 795 N N . SER A 1 102 ? 7.411 8.779 -16.171 1.00 40.91 102 SER A N 1
ATOM 796 C CA . SER A 1 102 ? 8.804 8.562 -16.561 1.00 40.91 102 SER A CA 1
ATOM 797 C C . SER A 1 102 ? 9.608 8.257 -15.305 1.00 40.91 102 SER A C 1
ATOM 799 O O . SER A 1 102 ? 9.804 9.159 -14.493 1.00 40.91 102 SER A O 1
ATOM 801 N N . ASP A 1 103 ? 10.042 7.003 -15.171 1.00 46.69 103 ASP A N 1
ATOM 802 C CA . ASP A 1 103 ? 11.046 6.563 -14.201 1.00 46.69 103 ASP A CA 1
ATOM 803 C C . ASP A 1 103 ? 12.272 7.484 -14.271 1.00 46.69 103 ASP A C 1
ATOM 805 O O . ASP A 1 103 ? 12.958 7.557 -15.293 1.00 46.69 103 ASP A O 1
ATOM 809 N N . GLN A 1 104 ? 12.531 8.203 -13.182 1.00 48.66 104 GLN A N 1
ATOM 810 C CA . GLN A 1 104 ? 13.846 8.744 -12.868 1.00 48.66 104 GLN A CA 1
ATOM 811 C C . GLN A 1 104 ? 14.494 7.763 -11.895 1.00 48.66 104 GLN A C 1
ATOM 813 O O . GLN A 1 104 ? 14.158 7.719 -10.716 1.00 48.66 104 GLN A O 1
ATOM 818 N N . GLN A 1 105 ? 15.382 6.933 -12.436 1.00 44.31 105 GLN A N 1
ATOM 819 C CA . GLN A 1 105 ? 16.374 6.203 -11.663 1.00 44.31 105 GLN A CA 1
ATOM 820 C C . GLN A 1 105 ? 17.431 7.213 -11.216 1.00 44.31 105 GLN A C 1
ATOM 822 O O . GLN A 1 105 ? 18.219 7.677 -12.040 1.00 44.31 105 GLN A O 1
ATOM 827 N N . ASP A 1 106 ? 17.422 7.565 -9.932 1.00 43.12 106 ASP A N 1
ATOM 828 C CA . ASP A 1 106 ? 18.580 8.178 -9.293 1.00 43.12 106 ASP A CA 1
ATOM 829 C C . ASP A 1 106 ? 19.516 7.068 -8.809 1.00 43.12 106 ASP A C 1
ATOM 831 O O . ASP A 1 106 ? 19.190 6.235 -7.962 1.00 43.12 106 ASP A O 1
ATOM 835 N N . VAL A 1 107 ? 20.677 7.071 -9.449 1.00 53.34 107 VAL A N 1
ATOM 836 C CA . VAL A 1 107 ? 21.906 6.353 -9.143 1.00 53.34 107 VAL A CA 1
ATOM 837 C C . VAL A 1 107 ? 22.380 6.688 -7.728 1.00 53.34 107 VAL A C 1
ATOM 839 O O . VAL A 1 107 ? 22.910 7.768 -7.478 1.00 53.34 107 VAL A O 1
ATOM 842 N N . SER A 1 108 ? 22.233 5.734 -6.812 1.00 46.00 108 SER A N 1
ATOM 843 C CA . SER A 1 108 ? 22.967 5.708 -5.550 1.00 46.00 108 SER A CA 1
ATOM 844 C C . SER A 1 108 ? 23.844 4.461 -5.552 1.00 46.00 108 SER A C 1
ATOM 846 O O . SER A 1 108 ? 23.331 3.353 -5.450 1.00 46.00 108 SER A O 1
ATOM 848 N N . SER A 1 109 ? 25.145 4.670 -5.768 1.00 53.31 109 SER A N 1
ATOM 849 C CA . SER A 1 109 ? 26.254 3.775 -5.406 1.00 53.31 109 SER A CA 1
ATOM 850 C C . SER A 1 109 ? 26.002 2.268 -5.576 1.00 53.31 109 SER A C 1
ATOM 852 O O . SER A 1 109 ? 26.043 1.511 -4.612 1.00 53.31 109 SER A O 1
ATOM 854 N N . GLY A 1 110 ? 25.757 1.832 -6.813 1.00 45.50 110 GLY A N 1
ATOM 855 C CA . GLY A 1 110 ? 25.809 0.419 -7.178 1.00 45.50 110 GLY A CA 1
ATOM 856 C C . GLY A 1 110 ? 27.256 -0.034 -7.345 1.00 45.50 110 GLY A C 1
ATOM 857 O O . GLY A 1 110 ? 27.780 0.017 -8.454 1.00 45.50 110 GLY A O 1
ATOM 858 N N . GLY A 1 111 ? 27.883 -0.477 -6.256 1.00 61.47 111 GLY A N 1
ATOM 859 C CA . GLY A 1 111 ? 28.734 -1.659 -6.380 1.00 61.47 111 GLY A CA 1
ATOM 860 C C . GLY A 1 111 ? 27.824 -2.821 -6.780 1.00 61.47 111 GLY A C 1
ATOM 861 O O . GLY A 1 111 ? 26.667 -2.861 -6.346 1.00 61.47 111 GLY A O 1
ATOM 862 N N . ASN A 1 112 ? 28.279 -3.699 -7.672 1.00 73.12 112 ASN A N 1
ATOM 863 C CA . ASN A 1 112 ? 27.540 -4.919 -7.969 1.00 73.12 112 ASN A CA 1
ATOM 864 C C . ASN A 1 112 ? 27.353 -5.652 -6.642 1.00 73.12 112 ASN A C 1
ATOM 866 O O . ASN A 1 112 ? 28.319 -5.887 -5.925 1.00 73.12 112 ASN A O 1
ATOM 870 N N . VAL A 1 113 ? 26.106 -5.956 -6.288 1.00 80.75 113 VAL A N 1
ATOM 871 C CA . VAL A 1 113 ? 25.804 -6.698 -5.055 1.00 80.75 113 VAL A CA 1
ATOM 872 C C . VAL A 1 113 ? 26.571 -8.023 -5.047 1.00 80.75 113 VAL A C 1
ATOM 874 O O . VAL A 1 113 ? 27.026 -8.448 -3.996 1.00 80.75 113 VAL A O 1
ATOM 877 N N . ASP A 1 114 ? 26.797 -8.597 -6.229 1.00 83.00 114 ASP A N 1
ATOM 878 C CA . ASP A 1 114 ? 27.599 -9.800 -6.432 1.00 83.00 114 ASP A CA 1
ATOM 879 C C . ASP A 1 114 ? 29.081 -9.606 -6.038 1.00 83.00 114 ASP A C 1
ATOM 881 O O . ASP A 1 114 ? 29.654 -10.490 -5.413 1.00 83.00 114 ASP A O 1
ATOM 885 N N . ASP A 1 115 ? 29.678 -8.431 -6.286 1.00 87.25 115 ASP A N 1
ATOM 886 C CA . ASP A 1 115 ? 31.070 -8.131 -5.899 1.00 87.25 115 ASP A CA 1
ATOM 887 C C . ASP A 1 115 ? 31.201 -7.939 -4.371 1.00 87.25 115 ASP A C 1
ATOM 889 O O . ASP A 1 115 ? 32.219 -8.284 -3.771 1.00 87.25 115 ASP A O 1
ATOM 893 N N . GLU A 1 116 ? 30.169 -7.383 -3.722 1.00 90.31 116 GLU A N 1
ATOM 894 C CA . GLU A 1 116 ? 30.124 -7.239 -2.257 1.00 90.31 116 GLU A CA 1
ATOM 895 C C . GLU A 1 116 ? 29.915 -8.597 -1.570 1.00 90.31 116 GLU A C 1
ATOM 897 O O . GLU A 1 116 ? 30.513 -8.850 -0.525 1.00 90.31 116 GLU A O 1
ATOM 902 N N . ILE A 1 117 ? 29.111 -9.482 -2.171 1.00 90.69 117 ILE A N 1
ATOM 903 C CA . ILE A 1 117 ? 28.941 -10.865 -1.707 1.00 90.69 117 ILE A CA 1
ATOM 904 C C . ILE A 1 117 ? 30.267 -11.625 -1.829 1.00 90.69 117 ILE A C 1
ATOM 906 O O . ILE A 1 117 ? 30.722 -12.189 -0.838 1.00 90.69 117 ILE A O 1
ATOM 910 N N . GLU A 1 118 ? 30.935 -11.569 -2.986 1.00 94.81 118 GLU A N 1
ATOM 911 C CA . GLU A 1 118 ? 32.214 -12.266 -3.200 1.00 94.81 118 GLU A CA 1
ATOM 912 C C . GLU A 1 118 ? 33.317 -11.762 -2.247 1.00 94.81 118 GLU A C 1
ATOM 914 O O . GLU A 1 118 ? 34.152 -12.536 -1.770 1.00 94.81 118 GLU A O 1
ATOM 919 N N . ARG A 1 119 ? 33.308 -10.464 -1.904 1.00 93.69 119 ARG A N 1
ATOM 920 C CA . ARG A 1 119 ? 34.215 -9.897 -0.894 1.00 93.69 119 ARG A CA 1
ATOM 921 C C . ARG A 1 119 ? 33.973 -10.486 0.499 1.00 93.69 119 ARG A C 1
ATOM 923 O O . ARG A 1 119 ? 34.940 -10.845 1.168 1.00 93.69 119 ARG A O 1
ATOM 930 N N . LEU A 1 120 ? 32.712 -10.575 0.924 1.00 93.88 120 LEU A N 1
ATOM 931 C CA . LEU A 1 120 ? 32.330 -11.094 2.243 1.00 93.88 120 LEU A CA 1
ATOM 932 C C . LEU A 1 120 ? 32.582 -12.605 2.369 1.00 93.88 120 LEU A C 1
ATOM 934 O O . LEU A 1 120 ? 33.029 -13.062 3.419 1.00 93.88 120 LEU A O 1
ATOM 938 N N . GLU A 1 121 ? 32.355 -13.378 1.303 1.00 91.81 121 GLU A N 1
ATOM 939 C CA . GLU A 1 121 ? 32.656 -14.819 1.275 1.00 91.81 121 GLU A CA 1
ATOM 940 C C . GLU A 1 121 ? 34.158 -15.090 1.440 1.00 91.81 121 GLU A C 1
ATOM 942 O O . GLU A 1 121 ? 34.551 -16.012 2.159 1.00 91.81 121 GLU A O 1
ATOM 947 N N . ARG A 1 122 ? 35.012 -14.242 0.852 1.00 91.38 122 ARG A N 1
ATOM 948 C CA . ARG A 1 122 ? 36.468 -14.344 1.018 1.00 91.38 122 ARG A CA 1
ATOM 949 C C . ARG A 1 122 ? 36.921 -14.016 2.441 1.00 91.38 122 ARG A C 1
ATOM 951 O O . ARG A 1 122 ? 37.814 -14.684 2.949 1.00 91.38 122 ARG A O 1
ATOM 958 N N . GLU A 1 123 ? 36.316 -13.019 3.087 1.00 89.94 123 GLU A N 1
ATOM 959 C CA . GLU A 1 123 ? 36.607 -12.680 4.490 1.00 89.94 123 GLU A CA 1
ATOM 960 C C . GLU A 1 123 ? 36.225 -13.816 5.449 1.00 89.94 123 GLU A C 1
ATOM 962 O O . GLU A 1 123 ? 36.981 -14.116 6.370 1.00 89.94 123 GLU A O 1
ATOM 967 N N . LEU A 1 124 ? 35.095 -14.488 5.207 1.00 86.31 124 LEU A N 1
ATOM 968 C CA . LEU A 1 124 ? 34.648 -15.618 6.027 1.00 86.31 124 LEU A CA 1
ATOM 969 C C . LEU A 1 124 ? 35.541 -16.852 5.870 1.00 86.31 124 LEU A C 1
ATOM 971 O O . LEU A 1 124 ? 35.834 -17.506 6.866 1.00 86.31 124 LEU A O 1
ATOM 975 N N . MET A 1 125 ? 36.013 -17.149 4.655 1.00 81.75 125 MET A N 1
ATOM 976 C CA . MET A 1 125 ? 36.933 -18.273 4.437 1.00 81.75 125 MET A CA 1
ATOM 977 C C . MET A 1 125 ? 38.325 -18.037 5.025 1.00 81.75 125 MET A C 1
ATOM 979 O O . MET A 1 125 ? 38.973 -18.985 5.449 1.00 81.75 125 MET A O 1
ATOM 983 N N . ASN A 1 126 ? 38.789 -16.787 5.076 1.00 82.94 126 ASN A N 1
ATOM 984 C CA . ASN A 1 126 ? 40.097 -16.457 5.646 1.00 82.94 126 ASN A CA 1
ATOM 985 C C . ASN A 1 126 ? 40.076 -16.277 7.175 1.00 82.94 126 ASN A C 1
ATOM 987 O O . ASN A 1 126 ? 41.134 -16.081 7.765 1.00 82.94 126 ASN A O 1
ATOM 991 N N . GLY A 1 127 ? 38.892 -16.278 7.797 1.00 68.69 127 GLY A N 1
ATOM 992 C CA . GLY A 1 127 ? 38.706 -16.065 9.234 1.00 68.69 127 GLY A CA 1
ATOM 993 C C . GLY A 1 127 ? 38.471 -17.334 10.057 1.00 68.69 127 GLY A C 1
ATOM 994 O O . GLY A 1 127 ? 38.307 -17.216 11.268 1.00 68.69 127 GLY A O 1
ATOM 995 N N . SER A 1 128 ? 38.428 -18.521 9.441 1.00 59.97 128 SER A N 1
ATOM 996 C CA . SER A 1 128 ? 38.216 -19.796 10.143 1.00 59.97 128 SER A CA 1
ATOM 997 C C . SER A 1 128 ? 39.482 -20.658 10.160 1.00 59.97 128 SER A C 1
ATOM 999 O O . SER A 1 128 ? 39.489 -21.777 9.650 1.00 59.97 128 SER A O 1
ATOM 1001 N N . ASP A 1 129 ? 40.547 -20.124 10.748 1.00 57.44 129 ASP A N 1
ATOM 1002 C CA . ASP A 1 129 ? 41.653 -20.926 11.271 1.00 57.44 129 ASP A CA 1
ATOM 1003 C C . ASP A 1 129 ? 41.406 -21.115 12.775 1.00 57.44 129 ASP A C 1
ATOM 1005 O O . ASP A 1 129 ? 41.893 -20.318 13.570 1.00 57.44 129 ASP A O 1
ATOM 1009 N N . ASP A 1 130 ? 40.569 -22.085 13.154 1.00 58.09 130 ASP A N 1
ATOM 1010 C CA . ASP A 1 130 ? 40.724 -22.850 14.405 1.00 58.09 130 ASP A CA 1
ATOM 1011 C C . ASP A 1 130 ? 39.636 -23.932 14.513 1.00 58.09 130 ASP A C 1
ATOM 1013 O O . ASP A 1 130 ? 38.440 -23.641 14.518 1.00 58.09 130 ASP A O 1
ATOM 1017 N N . ASP A 1 131 ? 40.104 -25.176 14.602 1.00 53.72 131 ASP A N 1
ATOM 1018 C CA . ASP A 1 131 ? 39.497 -26.321 15.282 1.00 53.72 131 ASP A CA 1
ATOM 1019 C C . ASP A 1 131 ? 38.047 -26.727 14.944 1.00 53.72 131 ASP A C 1
ATOM 1021 O O . ASP A 1 131 ? 37.090 -26.298 15.583 1.00 53.72 131 ASP A O 1
ATOM 1025 N N . SER A 1 132 ? 37.883 -27.710 14.047 1.00 52.06 132 SER A N 1
ATOM 1026 C CA . SER A 1 132 ? 37.347 -29.009 14.495 1.00 52.06 132 SER A CA 1
ATOM 1027 C C . SER A 1 132 ? 37.480 -30.099 13.428 1.00 52.06 132 SER A C 1
ATOM 1029 O O . SER A 1 132 ? 36.888 -30.077 12.348 1.00 52.06 132 SER A O 1
ATOM 1031 N N . ASP A 1 133 ? 38.260 -31.088 13.819 1.00 51.81 133 ASP A N 1
ATOM 1032 C CA . ASP A 1 133 ? 38.228 -32.486 13.432 1.00 51.81 133 ASP A CA 1
ATOM 1033 C C . ASP A 1 133 ? 36.820 -33.115 13.494 1.00 51.81 133 ASP A C 1
ATOM 1035 O O . ASP A 1 133 ? 36.095 -33.025 14.480 1.00 51.81 133 ASP A O 1
ATOM 1039 N N . GLY A 1 134 ? 36.423 -33.812 12.428 1.00 49.59 134 GLY A N 1
ATOM 1040 C CA . GLY A 1 134 ? 35.104 -34.443 12.380 1.00 49.59 134 GLY A CA 1
ATOM 1041 C C . GLY A 1 134 ? 34.869 -35.311 11.154 1.00 49.59 134 GLY A C 1
ATOM 1042 O O . GLY A 1 134 ? 33.912 -35.111 10.417 1.00 49.59 134 GLY A O 1
ATOM 1043 N N . SER A 1 135 ? 35.771 -36.264 10.931 1.00 51.91 135 SER A N 1
ATOM 1044 C CA . SER A 1 135 ? 35.638 -37.367 9.977 1.00 51.91 135 SER A CA 1
ATOM 1045 C C . SER A 1 135 ? 34.272 -38.064 10.066 1.00 51.91 135 SER A C 1
ATOM 1047 O O . SER A 1 135 ? 33.961 -38.682 11.083 1.00 51.91 135 SER A O 1
ATOM 1049 N N . SER A 1 136 ? 33.523 -38.103 8.962 1.00 51.19 136 SER A N 1
ATOM 1050 C CA . SER A 1 136 ? 32.618 -39.224 8.694 1.00 51.19 136 SER A CA 1
ATOM 1051 C C . SER A 1 136 ? 32.509 -39.476 7.190 1.00 51.19 136 SER A C 1
ATOM 1053 O O . SER A 1 136 ? 31.759 -38.829 6.464 1.00 51.19 136 SER A O 1
ATOM 1055 N N . SER A 1 137 ? 33.354 -40.405 6.746 1.00 53.84 137 SER A N 1
ATOM 1056 C CA . SER A 1 137 ? 33.233 -41.166 5.508 1.00 53.84 137 SER A CA 1
ATOM 1057 C C . SER A 1 137 ? 32.087 -42.166 5.682 1.00 53.84 137 SER A C 1
ATOM 1059 O O . SER A 1 137 ? 32.039 -42.892 6.676 1.00 53.84 137 SER A O 1
ATOM 1061 N N . SER A 1 138 ? 31.152 -42.187 4.737 1.00 49.16 138 SER A N 1
ATOM 1062 C CA . SER A 1 138 ? 30.260 -43.324 4.501 1.00 49.16 138 SER A CA 1
ATOM 1063 C C . SER A 1 138 ? 29.859 -43.313 3.030 1.00 49.16 138 SER A C 1
ATOM 1065 O O . SER A 1 138 ? 28.937 -42.612 2.616 1.00 49.16 138 SER A O 1
ATOM 1067 N N . ASP A 1 139 ? 30.663 -44.050 2.267 1.00 52.41 139 ASP A N 1
ATOM 1068 C CA . ASP A 1 139 ? 30.341 -44.641 0.974 1.00 52.41 139 ASP A CA 1
ATOM 1069 C C . ASP A 1 139 ? 29.232 -45.682 1.164 1.00 52.41 139 ASP A C 1
ATOM 1071 O O . ASP A 1 139 ? 29.444 -46.657 1.875 1.00 52.41 139 ASP A O 1
ATOM 1075 N N . GLU A 1 140 ? 28.080 -45.510 0.518 1.00 52.72 140 GLU A N 1
ATOM 1076 C CA . GLU A 1 140 ? 27.089 -46.581 0.340 1.00 52.72 140 GLU A CA 1
ATOM 1077 C C . GLU A 1 140 ? 26.422 -46.402 -1.040 1.00 52.72 140 GLU A C 1
ATOM 1079 O O . GLU A 1 140 ? 25.519 -45.588 -1.228 1.00 52.72 140 GLU A O 1
ATOM 1084 N N . GLU A 1 141 ? 27.011 -47.105 -2.008 1.00 56.47 141 GLU A N 1
ATOM 1085 C CA . GLU A 1 141 ? 26.436 -47.895 -3.108 1.00 56.47 141 GLU A CA 1
ATOM 1086 C C . GLU A 1 141 ? 25.108 -47.475 -3.777 1.00 56.47 141 GLU A C 1
ATOM 1088 O O . GLU A 1 141 ? 24.037 -47.345 -3.180 1.00 56.47 141 GLU A O 1
ATOM 1093 N N . GLU A 1 142 ? 25.193 -47.412 -5.107 1.00 58.72 142 GLU A N 1
ATOM 1094 C CA . GLU A 1 142 ? 24.086 -47.331 -6.050 1.00 58.72 142 GLU A CA 1
ATOM 1095 C C . GLU A 1 142 ? 23.216 -48.598 -6.022 1.00 58.72 142 GLU A C 1
ATOM 1097 O O . GLU A 1 142 ? 23.693 -49.704 -6.273 1.00 58.72 142 GLU A O 1
ATOM 1102 N N . LEU A 1 143 ? 21.903 -48.429 -5.836 1.00 49.91 143 LEU A N 1
ATOM 1103 C CA . LEU A 1 143 ? 20.913 -49.415 -6.267 1.00 49.91 143 LEU A CA 1
ATOM 1104 C C . LEU A 1 143 ? 19.844 -48.751 -7.134 1.00 49.91 143 LEU A C 1
ATOM 1106 O O . LEU A 1 143 ? 18.913 -48.099 -6.660 1.00 49.91 143 LEU A O 1
ATOM 1110 N N . ASP A 1 144 ? 20.022 -48.978 -8.431 1.00 59.00 1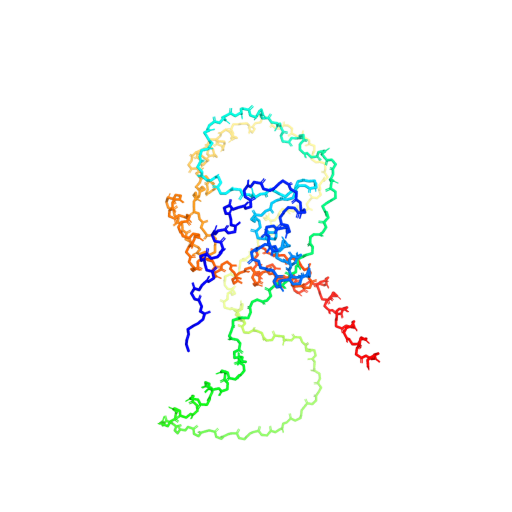44 ASP A N 1
ATOM 1111 C CA . ASP A 1 144 ? 19.018 -48.941 -9.484 1.00 59.00 144 ASP A CA 1
ATOM 1112 C C . ASP A 1 144 ? 17.824 -49.836 -9.111 1.00 59.00 144 ASP A C 1
ATOM 1114 O O . ASP A 1 144 ? 17.956 -51.051 -8.964 1.00 59.00 144 ASP A O 1
ATOM 1118 N N . ASN A 1 145 ? 16.652 -49.225 -8.940 1.00 52.12 145 ASN A N 1
ATOM 1119 C CA . ASN A 1 145 ? 15.373 -49.919 -8.990 1.00 52.12 145 ASN A CA 1
ATOM 1120 C C . ASN A 1 145 ? 14.375 -49.049 -9.746 1.00 52.12 145 ASN A C 1
ATOM 1122 O O . ASN A 1 145 ? 13.907 -48.013 -9.265 1.00 52.12 145 ASN A O 1
ATOM 1126 N N . GLY A 1 146 ? 14.076 -49.506 -10.955 1.00 53.09 146 GLY A N 1
ATOM 1127 C CA . GLY A 1 146 ? 13.003 -48.997 -11.776 1.00 53.09 146 GLY A CA 1
ATOM 1128 C C . GLY A 1 146 ? 11.609 -49.236 -11.193 1.00 53.09 146 GLY A C 1
ATOM 1129 O O . GLY A 1 146 ? 11.369 -50.103 -10.356 1.00 53.09 146 GLY A O 1
ATOM 1130 N N . ASP A 1 147 ? 10.713 -48.449 -11.777 1.00 49.88 147 ASP A N 1
ATOM 1131 C CA . ASP A 1 147 ? 9.268 -48.588 -11.887 1.00 49.88 147 ASP A CA 1
ATOM 1132 C C . ASP A 1 147 ? 8.340 -48.305 -10.692 1.00 49.88 147 ASP A C 1
ATOM 1134 O O . ASP A 1 147 ? 8.446 -48.803 -9.577 1.00 49.88 147 ASP A O 1
ATOM 1138 N N . ASP A 1 148 ? 7.315 -47.528 -11.064 1.00 52.09 148 ASP A N 1
ATOM 1139 C CA . ASP A 1 148 ? 5.998 -47.413 -10.452 1.00 52.09 148 ASP A CA 1
ATOM 1140 C C . ASP A 1 148 ? 5.861 -46.650 -9.124 1.00 52.09 148 ASP A C 1
ATOM 1142 O O . ASP A 1 148 ? 5.768 -47.230 -8.045 1.00 52.09 148 ASP A O 1
ATOM 1146 N N . LYS A 1 149 ? 5.585 -45.335 -9.227 1.00 48.94 149 LYS A N 1
ATOM 1147 C CA . LYS A 1 149 ? 4.237 -44.752 -8.982 1.00 48.94 149 LYS A CA 1
ATOM 1148 C C . LYS A 1 149 ? 4.273 -43.248 -8.672 1.00 48.94 149 LYS A C 1
ATOM 1150 O O . LYS A 1 149 ? 4.886 -42.789 -7.722 1.00 48.94 149 LYS A O 1
ATOM 1155 N N . ASN A 1 150 ? 3.459 -42.512 -9.431 1.00 52.22 150 ASN A N 1
ATOM 1156 C CA . ASN A 1 150 ? 2.630 -41.390 -8.974 1.00 52.22 150 ASN A CA 1
ATOM 1157 C C . ASN A 1 150 ? 3.320 -40.314 -8.104 1.00 52.22 150 ASN A C 1
ATOM 1159 O O . ASN A 1 150 ? 3.119 -40.224 -6.893 1.00 52.22 150 ASN A O 1
ATOM 1163 N N . ASN A 1 151 ? 4.090 -39.444 -8.757 1.00 45.19 151 ASN A N 1
ATOM 1164 C CA . ASN A 1 151 ? 4.769 -38.323 -8.119 1.00 45.19 151 ASN A CA 1
ATOM 1165 C C . ASN A 1 151 ? 3.789 -37.175 -7.811 1.00 45.19 151 ASN A C 1
ATOM 1167 O O . ASN A 1 151 ? 3.573 -36.273 -8.624 1.00 45.19 151 ASN A O 1
ATOM 1171 N N . ASN A 1 152 ? 3.185 -37.225 -6.626 1.00 53.38 152 ASN A N 1
ATOM 1172 C CA . ASN A 1 152 ? 2.502 -36.088 -6.025 1.00 53.38 152 ASN A CA 1
ATOM 1173 C C . ASN A 1 152 ? 2.890 -35.985 -4.547 1.00 53.38 152 ASN A C 1
ATOM 1175 O O . ASN A 1 152 ? 2.076 -36.247 -3.671 1.00 53.38 152 ASN A O 1
ATOM 1179 N N . ASN A 1 153 ? 4.147 -35.623 -4.274 1.00 46.75 153 ASN A N 1
ATOM 1180 C CA . ASN A 1 153 ? 4.576 -35.215 -2.938 1.00 46.75 153 ASN A CA 1
ATOM 1181 C C . ASN A 1 153 ? 5.532 -34.026 -3.021 1.00 46.75 153 ASN A C 1
ATOM 1183 O O . ASN A 1 153 ? 6.746 -34.156 -3.149 1.00 46.75 153 ASN A O 1
ATOM 1187 N N . ASN A 1 154 ? 4.944 -32.836 -2.920 1.00 49.22 154 ASN A N 1
ATOM 1188 C CA . ASN A 1 154 ? 5.682 -31.632 -2.586 1.00 49.22 154 ASN A CA 1
ATOM 1189 C C . ASN A 1 154 ? 5.876 -31.631 -1.063 1.00 49.22 154 ASN A C 1
ATOM 1191 O O . ASN A 1 154 ? 4.999 -31.197 -0.314 1.00 49.22 154 ASN A O 1
ATOM 1195 N N . ASN A 1 155 ? 7.020 -32.168 -0.640 1.00 49.50 155 ASN A N 1
ATOM 1196 C CA . ASN A 1 155 ? 7.563 -32.065 0.709 1.00 49.50 155 ASN A CA 1
ATOM 1197 C C . ASN A 1 155 ? 7.702 -30.587 1.096 1.00 49.50 155 ASN A C 1
ATOM 1199 O O . ASN A 1 155 ? 8.656 -29.912 0.721 1.00 49.50 155 ASN A O 1
ATOM 1203 N N . ASN A 1 156 ? 6.748 -30.097 1.880 1.00 53.84 156 ASN A N 1
ATOM 1204 C CA . ASN A 1 156 ? 7.006 -29.058 2.861 1.00 53.84 156 ASN A CA 1
ATOM 1205 C C . ASN A 1 156 ? 6.755 -29.699 4.222 1.00 53.84 156 ASN A C 1
ATOM 1207 O O . ASN A 1 156 ? 5.664 -30.216 4.452 1.00 53.84 156 ASN A O 1
ATOM 1211 N N . ASN A 1 157 ? 7.762 -29.637 5.092 1.00 53.38 157 ASN A N 1
ATOM 1212 C CA . ASN A 1 157 ? 7.744 -30.011 6.505 1.00 53.38 157 ASN A CA 1
ATOM 1213 C C . ASN A 1 157 ? 6.666 -29.235 7.286 1.00 53.38 157 ASN A C 1
ATOM 1215 O O . ASN A 1 157 ? 6.963 -28.348 8.083 1.00 53.38 157 ASN A O 1
ATOM 1219 N N . ALA A 1 158 ? 5.398 -29.543 7.048 1.00 52.31 158 ALA A N 1
ATOM 1220 C CA . ALA A 1 158 ? 4.337 -29.323 8.005 1.00 52.31 158 ALA A CA 1
ATOM 1221 C C . ALA A 1 158 ? 4.310 -30.580 8.863 1.00 52.31 158 ALA A C 1
ATOM 1223 O O . ALA A 1 158 ? 4.168 -31.670 8.317 1.00 52.31 158 ALA A O 1
ATOM 1224 N N . ALA A 1 159 ? 4.491 -30.436 10.175 1.00 57.91 159 ALA A N 1
ATOM 1225 C CA . ALA A 1 159 ? 4.264 -31.506 11.131 1.00 57.91 159 ALA A CA 1
ATOM 1226 C C . ALA A 1 159 ? 2.913 -32.161 10.812 1.00 57.91 159 ALA A C 1
ATOM 1228 O O . ALA A 1 159 ? 1.856 -31.577 11.064 1.00 57.91 159 ALA A O 1
ATOM 1229 N N . ILE A 1 160 ? 2.951 -33.329 10.168 1.00 59.75 160 ILE A N 1
ATOM 1230 C CA . ILE A 1 160 ? 1.771 -34.150 9.943 1.00 59.75 160 ILE A CA 1
ATOM 1231 C C . ILE A 1 160 ? 1.443 -34.674 11.333 1.00 59.75 160 ILE A C 1
ATOM 1233 O O . ILE A 1 160 ? 2.011 -35.660 11.789 1.00 59.75 160 ILE A O 1
ATOM 1237 N N . LEU A 1 161 ? 0.607 -33.911 12.038 1.00 65.25 161 LEU A N 1
ATOM 1238 C CA . LEU A 1 161 ? -0.018 -34.304 13.289 1.00 65.25 161 LEU A CA 1
ATOM 1239 C C . LEU A 1 161 ? -0.640 -35.673 13.047 1.00 65.25 161 LEU A C 1
ATOM 1241 O O . LEU A 1 161 ? -1.574 -35.805 12.251 1.00 65.25 161 LEU A O 1
ATOM 1245 N N . SER A 1 162 ? -0.057 -36.691 13.673 1.00 74.06 162 SER A N 1
ATOM 1246 C CA . SER A 1 162 ? -0.524 -38.057 13.539 1.00 74.06 162 SER A CA 1
ATOM 1247 C C . SER A 1 162 ? -1.911 -38.123 14.169 1.00 74.06 162 SER A C 1
ATOM 1249 O O . SER A 1 162 ? -2.062 -38.112 15.388 1.00 74.06 162 SER A O 1
ATOM 1251 N N . LEU A 1 163 ? -2.950 -38.136 13.330 1.00 70.44 163 LEU A N 1
ATOM 1252 C CA . LEU A 1 163 ? -4.358 -38.114 13.749 1.00 70.44 163 LEU A CA 1
ATOM 1253 C C . LEU A 1 163 ? -4.748 -39.323 14.621 1.00 70.44 163 LEU A C 1
ATOM 1255 O O . LEU A 1 163 ? -5.849 -39.352 15.161 1.00 70.44 163 LEU A O 1
ATOM 1259 N N . SER A 1 164 ? -3.859 -40.309 14.762 1.00 77.06 164 SER A N 1
ATOM 1260 C CA . SER A 1 164 ? -4.007 -41.438 15.675 1.00 77.06 164 SER A CA 1
ATOM 1261 C C . SER A 1 164 ? -3.866 -41.056 17.150 1.00 77.06 164 SER A C 1
ATOM 1263 O O . SER A 1 164 ? -4.510 -41.692 17.974 1.00 77.06 164 SER A O 1
ATOM 1265 N N . GLU A 1 165 ? -3.077 -40.034 17.502 1.00 81.12 165 GLU A N 1
ATOM 1266 C CA . GLU A 1 165 ? -2.946 -39.593 18.907 1.00 81.12 165 GLU A CA 1
ATOM 1267 C C . GLU A 1 165 ? -4.199 -38.863 19.413 1.00 81.12 165 GLU A C 1
ATOM 1269 O O . GLU A 1 165 ? -4.476 -38.870 20.605 1.00 81.12 165 GLU A O 1
ATOM 1274 N N . PHE A 1 166 ? -5.003 -38.297 18.508 1.00 80.00 166 PHE A N 1
ATOM 1275 C CA . PHE A 1 166 ? -6.268 -37.622 18.825 1.00 80.00 166 PHE A CA 1
ATOM 1276 C C . PHE A 1 166 ? -7.492 -38.502 18.544 1.00 80.00 166 PHE A C 1
ATOM 1278 O O . PHE A 1 166 ? -8.595 -37.992 18.343 1.00 80.00 166 PHE A O 1
ATOM 1285 N N . ALA A 1 167 ? -7.316 -39.827 18.492 1.00 78.06 167 ALA A N 1
ATOM 1286 C CA . ALA A 1 167 ? -8.434 -40.749 18.302 1.00 78.06 167 ALA A CA 1
ATOM 1287 C C . ALA A 1 167 ? -9.481 -40.620 19.424 1.00 78.06 167 ALA A C 1
ATOM 1289 O O . ALA A 1 167 ? -10.673 -40.767 19.150 1.00 78.06 167 ALA A O 1
ATOM 1290 N N . ASP A 1 168 ? -9.042 -40.261 20.633 1.00 82.56 168 ASP A N 1
ATOM 1291 C CA . ASP A 1 168 ? -9.900 -40.064 21.806 1.00 82.56 168 ASP A CA 1
ATOM 1292 C C . ASP A 1 168 ? -10.591 -38.684 21.819 1.00 82.56 168 ASP A C 1
ATOM 1294 O O . ASP A 1 168 ? -11.687 -38.547 22.355 1.00 82.56 168 ASP A O 1
ATOM 1298 N N . ASP A 1 169 ? -10.017 -37.679 21.143 1.00 81.38 169 ASP A N 1
ATOM 1299 C CA . ASP A 1 169 ? -10.627 -36.350 20.931 1.00 81.38 169 ASP A CA 1
ATOM 1300 C C . ASP A 1 169 ? -11.570 -36.320 19.715 1.00 81.38 169 ASP A C 1
ATOM 1302 O O . ASP A 1 169 ? -12.080 -35.269 19.296 1.00 81.38 169 ASP A O 1
ATOM 1306 N N . ARG A 1 170 ? -11.818 -37.481 19.103 1.00 81.12 170 ARG A N 1
ATOM 1307 C CA . ARG A 1 170 ? -12.735 -37.602 17.980 1.00 81.12 170 ARG A CA 1
ATOM 1308 C C . ARG A 1 170 ? -14.152 -37.352 18.476 1.00 81.12 170 ARG A C 1
ATOM 1310 O O . ARG A 1 170 ? -14.778 -38.225 19.063 1.00 81.12 170 ARG A O 1
ATOM 1317 N N . VAL A 1 171 ? -14.663 -36.157 18.182 1.00 84.75 171 VAL A N 1
ATOM 1318 C CA . VAL A 1 171 ? -16.058 -35.781 18.436 1.00 84.75 171 VAL A CA 1
ATOM 1319 C C . VAL A 1 171 ? -16.967 -36.893 17.915 1.00 84.75 171 VAL A C 1
ATOM 1321 O O . VAL A 1 171 ? -17.023 -37.134 16.704 1.00 84.75 171 VAL A O 1
ATOM 1324 N N . GLU A 1 172 ? -17.645 -37.586 18.834 1.00 84.31 172 GLU A N 1
ATOM 1325 C CA . GLU A 1 172 ? -18.592 -38.635 18.482 1.00 84.31 172 GLU A CA 1
ATOM 1326 C C . GLU A 1 172 ? -19.602 -38.070 17.488 1.00 84.31 172 GLU A C 1
ATOM 1328 O O . GLU A 1 172 ? -20.112 -36.953 17.641 1.00 84.31 172 GLU A O 1
ATOM 1333 N N . SER A 1 173 ? -19.865 -38.828 16.424 1.00 83.19 173 SER A N 1
ATOM 1334 C CA . SER A 1 173 ? -20.853 -38.428 15.433 1.00 83.19 173 SER A CA 1
ATOM 1335 C C . SER A 1 173 ? -22.169 -38.146 16.149 1.00 83.19 173 SER A C 1
ATOM 1337 O O . SER A 1 173 ? -22.710 -39.047 16.793 1.00 83.19 173 SER A O 1
ATOM 1339 N N . LEU A 1 174 ? -22.670 -36.908 16.034 1.00 84.62 174 LEU A N 1
ATOM 1340 C CA . LEU A 1 174 ? -23.963 -36.525 16.592 1.00 84.62 174 LEU A CA 1
ATOM 1341 C C . LEU A 1 174 ? -24.990 -37.600 16.237 1.00 84.62 174 LEU A C 1
ATOM 1343 O O . LEU A 1 174 ? -25.161 -37.929 15.060 1.00 84.62 174 LEU A O 1
ATOM 1347 N N . ALA A 1 175 ? -25.658 -38.135 17.260 1.00 89.31 175 ALA A N 1
ATOM 1348 C CA . ALA A 1 175 ? -26.679 -39.152 17.082 1.00 89.31 175 ALA A CA 1
ATOM 1349 C C . ALA A 1 175 ? -27.661 -38.712 15.987 1.00 89.31 175 ALA A C 1
ATOM 1351 O O . ALA A 1 175 ? -28.110 -37.564 15.961 1.00 89.31 175 ALA A O 1
ATOM 1352 N N . SER A 1 176 ? -28.015 -39.627 15.086 1.00 80.88 176 SER A N 1
ATOM 1353 C CA . SER A 1 176 ? -28.895 -39.347 13.943 1.00 80.88 176 SER A CA 1
ATOM 1354 C C . SER A 1 176 ? -30.274 -38.812 14.356 1.00 80.88 176 SER A C 1
ATOM 1356 O O . SER A 1 176 ? -30.915 -38.121 13.571 1.00 80.88 176 SER A O 1
ATOM 1358 N N . ALA A 1 177 ? -30.696 -39.052 15.602 1.00 84.56 177 ALA A N 1
ATOM 1359 C CA . ALA A 1 177 ? -31.893 -38.472 16.213 1.00 84.56 177 ALA A CA 1
ATOM 1360 C C . ALA A 1 177 ? -31.796 -36.9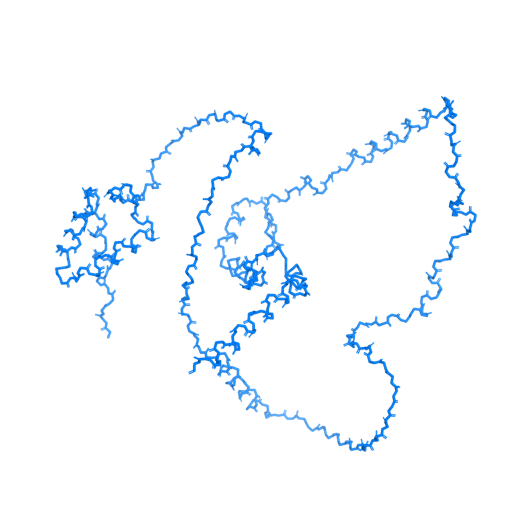54 16.489 1.00 84.56 177 ALA A C 1
ATOM 1362 O O . ALA A 1 177 ? -32.822 -36.282 16.570 1.00 84.56 177 ALA A O 1
ATOM 1363 N N . CYS A 1 178 ? -30.583 -36.413 16.633 1.00 80.88 178 CYS A N 1
ATOM 1364 C CA . CYS A 1 178 ? -30.326 -34.989 16.870 1.00 80.88 178 CYS A CA 1
ATOM 1365 C C . CYS A 1 178 ? -30.074 -34.209 15.574 1.00 80.88 178 CYS A C 1
ATOM 1367 O O . CYS A 1 178 ? -30.104 -32.977 15.579 1.00 80.88 178 CYS A O 1
ATOM 1369 N N . LEU A 1 179 ? -29.815 -34.904 14.464 1.00 80.75 179 LEU A N 1
ATOM 1370 C CA . LEU A 1 179 ? -29.722 -34.263 13.162 1.00 80.75 179 LEU A CA 1
ATOM 1371 C C . LEU A 1 179 ? -31.137 -33.949 12.667 1.00 80.75 179 LEU A C 1
ATOM 1373 O O . LEU A 1 179 ? -32.016 -34.809 12.746 1.00 80.75 179 LEU A O 1
ATOM 1377 N N . PRO A 1 180 ? -31.388 -32.732 12.152 1.00 77.62 180 PRO A N 1
ATOM 1378 C CA . PRO A 1 180 ? -32.670 -32.413 11.553 1.00 77.62 180 PRO A CA 1
ATOM 1379 C C . PRO A 1 180 ? -32.910 -33.398 10.413 1.00 77.62 180 PRO A C 1
ATOM 1381 O O . PRO A 1 180 ? -32.207 -33.383 9.401 1.00 77.62 180 PRO A O 1
ATOM 1384 N N . VAL A 1 181 ? -33.885 -34.287 10.611 1.00 80.19 181 VAL A N 1
ATOM 1385 C CA . VAL A 1 181 ? -34.288 -35.257 9.599 1.00 80.19 181 VAL A CA 1
ATOM 1386 C C . VAL A 1 181 ? -34.618 -34.452 8.342 1.00 80.19 181 VAL A C 1
ATOM 1388 O O . VAL A 1 181 ? -35.418 -33.515 8.445 1.00 80.19 181 VAL A O 1
ATOM 1391 N N . PRO A 1 182 ? -34.024 -34.760 7.173 1.00 62.41 182 PRO A N 1
ATOM 1392 C CA . PRO A 1 182 ? -34.384 -34.134 5.907 1.00 62.41 182 PRO A CA 1
ATOM 1393 C C . PRO A 1 182 ? -35.785 -34.608 5.492 1.00 62.41 182 PRO A C 1
ATOM 1395 O O . PRO A 1 182 ? -35.987 -35.381 4.560 1.00 62.41 182 PRO A O 1
ATOM 1398 N N . GLY A 1 183 ? -36.779 -34.161 6.251 1.00 55.38 183 GLY A N 1
ATOM 1399 C CA . GLY A 1 183 ? -38.188 -34.271 5.966 1.00 55.38 183 GLY A CA 1
ATOM 1400 C C . GLY A 1 183 ? -38.566 -33.100 5.083 1.00 55.38 183 GLY A C 1
ATOM 1401 O O . GLY A 1 183 ? -38.597 -31.960 5.536 1.00 55.38 183 GLY A O 1
ATOM 1402 N N . ARG A 1 184 ? -38.788 -33.418 3.808 1.00 55.19 184 ARG A N 1
ATOM 1403 C CA . ARG A 1 184 ? -39.723 -32.781 2.874 1.00 55.19 184 ARG A CA 1
ATOM 1404 C C . ARG A 1 184 ? -40.245 -31.418 3.339 1.00 55.19 184 ARG A C 1
ATOM 1406 O O . ARG A 1 184 ? -41.084 -31.331 4.231 1.00 55.19 184 ARG A O 1
ATOM 1413 N N . TYR A 1 185 ? -39.821 -30.363 2.650 1.00 59.25 185 TYR A N 1
ATOM 1414 C CA . TYR A 1 185 ? -40.329 -28.987 2.767 1.00 59.25 185 TYR A CA 1
ATOM 1415 C C . TYR A 1 185 ? -41.790 -28.846 2.283 1.00 59.25 185 TYR A C 1
ATOM 1417 O O . TYR A 1 185 ? -42.212 -27.779 1.833 1.00 59.25 185 TYR A O 1
ATOM 1425 N N . ASP A 1 186 ? -42.571 -29.923 2.351 1.00 56.25 186 ASP A N 1
ATOM 1426 C CA . ASP A 1 186 ? -43.946 -29.965 1.904 1.00 56.25 186 ASP A CA 1
ATOM 1427 C C . ASP A 1 186 ? -44.823 -29.269 2.949 1.00 56.25 186 ASP A C 1
ATOM 1429 O O . ASP A 1 186 ? -45.139 -29.790 4.016 1.00 56.25 186 ASP A O 1
ATOM 1433 N N . ALA A 1 187 ? -45.218 -28.046 2.601 1.00 58.94 187 ALA A N 1
ATOM 1434 C CA . ALA A 1 187 ? -46.432 -27.397 3.075 1.00 58.94 187 ALA A CA 1
ATOM 1435 C C . ALA A 1 187 ? -46.588 -27.278 4.605 1.00 58.94 187 ALA A C 1
ATOM 1437 O O . ALA A 1 187 ? -47.562 -27.754 5.192 1.00 58.94 187 ALA A O 1
ATOM 1438 N N . MET A 1 188 ? -45.720 -26.497 5.258 1.00 58.38 188 MET A N 1
ATOM 1439 C CA . MET A 1 188 ? -46.069 -25.928 6.564 1.00 58.38 188 MET A 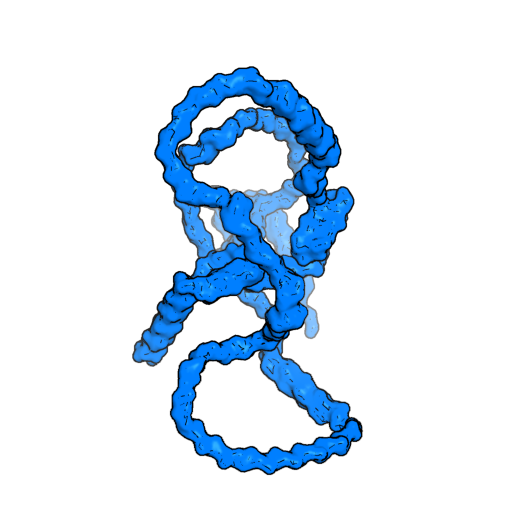CA 1
ATOM 1440 C C . MET A 1 188 ? -47.212 -24.912 6.400 1.00 58.38 188 MET A C 1
ATOM 1442 O O . MET A 1 188 ? -47.008 -23.714 6.185 1.00 58.38 188 MET A O 1
ATOM 1446 N N . LYS A 1 189 ? -48.451 -25.408 6.509 1.00 59.53 189 LYS A N 1
ATOM 1447 C CA . LYS A 1 189 ? -49.644 -24.604 6.796 1.00 59.53 189 LYS A CA 1
ATOM 1448 C C . LYS A 1 189 ? -49.344 -23.714 8.004 1.00 59.53 189 LYS A C 1
ATOM 1450 O O . LYS A 1 189 ? -48.912 -24.188 9.050 1.00 59.53 189 LYS A O 1
ATOM 1455 N N . LYS A 1 190 ? -49.601 -22.413 7.849 1.00 60.00 190 LYS A N 1
ATOM 1456 C CA . LYS A 1 190 ? -49.494 -21.374 8.883 1.00 60.00 190 LYS A CA 1
ATOM 1457 C C . LYS A 1 190 ? -50.420 -21.692 10.068 1.00 60.00 190 LYS A C 1
ATOM 1459 O O . LYS A 1 190 ? -51.525 -21.160 10.144 1.00 60.00 190 LYS A O 1
ATOM 1464 N N . ILE A 1 191 ? -49.985 -22.536 11.001 1.00 60.84 191 ILE A N 1
ATOM 1465 C CA . ILE A 1 191 ? -50.647 -22.693 12.299 1.00 60.84 191 ILE A CA 1
ATOM 1466 C C . ILE A 1 191 ? -50.276 -21.457 13.123 1.00 60.84 191 ILE A C 1
ATOM 1468 O O . ILE A 1 191 ? -49.181 -21.341 13.675 1.00 60.84 191 ILE A O 1
ATOM 1472 N N . LYS A 1 192 ? -51.184 -20.477 13.138 1.00 58.69 192 LYS A N 1
ATOM 1473 C CA . LYS A 1 192 ? -51.100 -19.286 13.985 1.00 58.69 192 LYS A CA 1
ATOM 1474 C C . LYS A 1 192 ? -51.288 -19.733 15.438 1.00 58.69 192 LYS A C 1
ATOM 1476 O O . LYS A 1 192 ? -52.415 -19.817 15.901 1.00 58.69 192 LYS A O 1
ATOM 1481 N N . ASN A 1 193 ? -50.199 -20.042 16.141 1.00 59.00 193 ASN A N 1
ATOM 1482 C CA . ASN A 1 193 ? -50.216 -20.289 17.585 1.00 59.00 193 ASN A CA 1
ATOM 1483 C C . ASN A 1 193 ? -50.074 -18.948 18.338 1.00 59.00 193 ASN A C 1
ATOM 1485 O O . ASN A 1 193 ? -48.974 -18.390 18.354 1.00 59.00 193 ASN A O 1
ATOM 1489 N N . PRO A 1 194 ? -51.134 -18.413 18.977 1.00 60.53 194 PRO A N 1
ATOM 1490 C CA . PRO A 1 194 ? -51.123 -17.079 19.591 1.00 60.53 194 PRO A CA 1
ATOM 1491 C C . PRO A 1 194 ? -50.419 -16.996 20.962 1.00 60.53 194 PRO A C 1
ATOM 1493 O O . PRO A 1 194 ? -50.487 -15.957 21.608 1.00 60.53 194 PRO A O 1
ATOM 1496 N N . LYS A 1 195 ? -49.730 -18.047 21.434 1.00 57.62 195 LYS A N 1
ATOM 1497 C CA . LYS A 1 195 ? -49.228 -18.125 22.825 1.00 57.62 195 LYS A CA 1
ATOM 1498 C C . LYS A 1 195 ? -47.715 -17.901 23.026 1.00 57.62 195 LYS A C 1
ATOM 1500 O O . LYS A 1 195 ? -47.247 -17.998 24.150 1.00 57.62 195 LYS A O 1
ATOM 1505 N N . LYS A 1 196 ? -46.940 -17.557 21.986 1.00 58.59 196 LYS A N 1
ATOM 1506 C CA . LYS A 1 196 ? -45.467 -17.365 22.078 1.00 58.59 196 LYS A CA 1
ATOM 1507 C C . LYS A 1 196 ? -44.993 -15.909 22.270 1.00 58.59 196 LYS A C 1
ATOM 1509 O O . LYS A 1 196 ? -43.818 -15.623 22.062 1.00 58.59 196 LYS A O 1
ATOM 1514 N N . SER A 1 197 ? -45.867 -14.958 22.601 1.00 62.22 197 SER A N 1
ATOM 1515 C CA . SER A 1 197 ? -45.470 -13.544 22.759 1.00 62.22 197 SER A CA 1
ATOM 1516 C C . SER A 1 197 ? -44.816 -13.228 24.110 1.00 62.22 197 SER A C 1
ATOM 1518 O O . SER A 1 197 ? -44.026 -12.292 24.180 1.00 62.22 197 SER A O 1
ATOM 1520 N N . ALA A 1 198 ? -45.089 -14.008 25.162 1.00 65.44 198 ALA A N 1
ATOM 1521 C CA . ALA A 1 198 ? -44.570 -13.736 26.505 1.00 65.44 198 ALA A CA 1
ATOM 1522 C C . ALA A 1 198 ? -43.074 -14.078 26.659 1.00 65.44 198 ALA A C 1
ATOM 1524 O O . ALA A 1 198 ? -42.316 -13.275 27.194 1.00 65.44 198 ALA A O 1
ATOM 1525 N N . GLU A 1 199 ? -42.617 -15.214 26.120 1.00 69.62 199 GLU A N 1
ATOM 1526 C CA . GLU A 1 199 ? -41.204 -15.633 26.204 1.00 69.62 199 GLU A CA 1
ATOM 1527 C C . GLU A 1 199 ? -40.264 -14.734 25.388 1.00 69.62 199 GLU A C 1
ATOM 1529 O O . GLU A 1 199 ? -39.113 -14.519 25.770 1.00 69.62 199 GLU A O 1
ATOM 1534 N N . LYS A 1 200 ? -40.762 -14.132 24.299 1.00 75.62 200 LYS A N 1
ATOM 1535 C CA . LYS A 1 200 ? -39.985 -13.183 23.484 1.00 75.62 200 LYS A CA 1
ATOM 1536 C C . LYS A 1 200 ? -39.542 -11.965 24.285 1.00 75.62 200 LYS A C 1
ATOM 1538 O O . LYS A 1 200 ? -38.424 -11.499 24.106 1.00 75.62 200 LYS A O 1
ATOM 1543 N N . ARG A 1 201 ? -40.377 -11.513 25.222 1.00 82.69 201 ARG A N 1
ATOM 1544 C CA . ARG A 1 201 ? -40.102 -10.331 26.041 1.00 82.69 201 ARG A CA 1
ATOM 1545 C C . ARG A 1 201 ? -38.941 -10.558 27.018 1.00 82.69 201 ARG A C 1
ATOM 1547 O O . ARG A 1 201 ? -38.166 -9.644 27.274 1.00 82.69 201 ARG A O 1
ATOM 1554 N N . GLY A 1 202 ? -38.788 -11.787 27.521 1.00 89.62 202 GLY A N 1
ATOM 1555 C CA . GLY A 1 202 ? -37.659 -12.168 28.376 1.00 89.62 202 GLY A CA 1
ATOM 1556 C C . GLY A 1 202 ? -36.343 -12.291 27.604 1.00 89.62 202 GLY A C 1
ATOM 1557 O O . GLY A 1 202 ? -35.295 -11.878 28.100 1.00 89.62 202 GLY A O 1
ATOM 1558 N N . LEU A 1 203 ? -36.396 -12.810 26.372 1.00 90.06 203 LEU A N 1
ATOM 1559 C CA . LEU A 1 203 ? -35.224 -12.885 25.498 1.00 90.06 203 LEU A CA 1
ATOM 1560 C C . LEU A 1 203 ? -34.766 -11.488 25.058 1.00 90.06 203 LEU A C 1
ATOM 1562 O O . LEU A 1 203 ? -33.572 -11.207 25.076 1.00 90.06 203 LEU A O 1
ATOM 1566 N N . GLU A 1 204 ? -35.707 -10.606 24.716 1.00 92.50 204 GLU A N 1
ATOM 1567 C CA . GLU A 1 204 ? -35.423 -9.218 24.337 1.00 92.50 204 GLU A CA 1
ATOM 1568 C C . GLU A 1 204 ? -34.723 -8.451 25.462 1.00 92.50 204 GLU A C 1
ATOM 1570 O O . GLU A 1 204 ? -33.712 -7.808 25.195 1.00 92.50 204 GLU A O 1
ATOM 1575 N N . MET A 1 205 ? -35.171 -8.587 26.719 1.00 94.12 205 MET A N 1
ATOM 1576 C CA . MET A 1 205 ? -34.481 -7.960 27.856 1.00 94.12 205 MET A CA 1
ATOM 1577 C C . MET A 1 205 ? -33.050 -8.472 28.030 1.00 94.12 205 MET A C 1
ATOM 1579 O O . MET A 1 205 ? -32.144 -7.664 28.199 1.00 94.12 205 MET A O 1
ATOM 1583 N N . LYS A 1 206 ? -32.818 -9.788 27.928 1.00 93.31 206 LYS A N 1
ATOM 1584 C CA . LYS A 1 206 ? -31.458 -10.350 28.025 1.00 93.31 206 LYS A CA 1
ATOM 1585 C C . LYS A 1 206 ? -30.558 -9.894 26.880 1.00 93.31 206 LYS A C 1
ATOM 1587 O O . LYS A 1 206 ? -29.391 -9.588 27.092 1.00 93.31 206 LYS A O 1
ATOM 1592 N N . VAL A 1 207 ? -31.087 -9.828 25.659 1.00 94.94 207 VAL A N 1
ATOM 1593 C CA . VAL A 1 207 ? -30.340 -9.308 24.505 1.00 94.94 207 VAL A CA 1
ATOM 1594 C C . VAL A 1 207 ? -30.021 -7.828 24.705 1.00 94.94 207 VAL A C 1
ATOM 1596 O O . VAL A 1 207 ? -28.910 -7.405 24.409 1.00 94.94 207 VAL A O 1
ATOM 1599 N N . GLN A 1 208 ? -30.956 -7.048 25.243 1.00 95.94 208 GLN A N 1
ATOM 1600 C CA . GLN A 1 208 ? -30.752 -5.632 25.529 1.00 95.94 208 GLN A CA 1
ATOM 1601 C C . GLN A 1 208 ? -29.749 -5.403 26.671 1.00 95.94 208 GLN A C 1
ATOM 1603 O O . GLN A 1 208 ? -28.952 -4.475 26.584 1.00 95.94 208 GLN A O 1
ATOM 1608 N N . GLU A 1 209 ? -29.728 -6.268 27.686 1.00 95.88 209 GLU A N 1
ATOM 1609 C CA . GLU A 1 209 ? -28.724 -6.280 28.759 1.00 95.88 209 GLU A CA 1
ATOM 1610 C C . GLU A 1 209 ? -27.319 -6.579 28.209 1.00 95.88 209 GLU A C 1
ATOM 1612 O O . GLU A 1 209 ? -26.376 -5.834 28.474 1.00 95.88 209 GLU A O 1
ATOM 1617 N N . ILE A 1 210 ? -27.189 -7.597 27.349 1.00 93.62 210 ILE A N 1
ATOM 1618 C CA . ILE A 1 210 ? -25.920 -7.942 26.683 1.00 93.62 210 ILE A CA 1
ATOM 1619 C C . ILE A 1 210 ? -25.458 -6.812 25.752 1.00 93.62 210 ILE A C 1
ATOM 1621 O O . ILE A 1 210 ? -24.281 -6.451 25.744 1.00 93.62 210 ILE A O 1
ATOM 1625 N N . LEU A 1 211 ? -26.372 -6.236 24.967 1.00 94.31 211 LEU A N 1
ATOM 1626 C CA . LEU A 1 211 ? -26.054 -5.135 24.056 1.00 94.31 211 LEU A CA 1
ATOM 1627 C C . LEU A 1 211 ? -25.758 -3.826 24.799 1.00 94.31 211 LEU A C 1
ATOM 1629 O O . LEU A 1 211 ? -24.982 -3.022 24.292 1.00 94.31 211 LEU A O 1
ATOM 1633 N N . GLY A 1 212 ? -26.324 -3.617 25.992 1.00 94.88 212 GLY A N 1
ATOM 1634 C CA . GLY A 1 212 ? -26.075 -2.437 26.823 1.00 94.88 212 GLY A CA 1
ATOM 1635 C C . GLY A 1 212 ? -24.630 -2.335 27.316 1.00 94.88 212 GLY A C 1
ATOM 1636 O O . GLY A 1 212 ? -24.108 -1.230 27.435 1.00 94.88 212 GLY A O 1
ATOM 1637 N N . GLY A 1 213 ? -23.967 -3.475 27.539 1.00 89.25 213 GLY A N 1
ATOM 1638 C CA . GLY A 1 213 ? -22.533 -3.546 27.849 1.00 89.25 213 GLY A CA 1
ATOM 1639 C C . GLY A 1 213 ? -21.627 -3.718 26.625 1.00 89.25 213 GLY A C 1
ATOM 1640 O O . GLY A 1 213 ? -20.403 -3.693 26.759 1.00 89.25 213 GLY A O 1
ATOM 1641 N N . TYR A 1 214 ? -22.193 -3.913 25.428 1.00 92.50 214 TYR A N 1
ATOM 1642 C CA . TYR A 1 214 ? -21.408 -4.134 24.219 1.00 92.50 214 TYR A CA 1
ATOM 1643 C C . TYR A 1 214 ? -20.889 -2.811 23.654 1.00 92.50 214 TYR A C 1
ATOM 1645 O O . TYR A 1 214 ? -21.508 -2.165 22.805 1.00 92.50 214 TYR A O 1
ATOM 1653 N N . THR A 1 215 ? -19.692 -2.434 24.080 1.00 84.75 215 THR A N 1
ATOM 1654 C CA . THR A 1 215 ? -18.908 -1.410 23.393 1.00 84.75 215 THR A CA 1
ATOM 1655 C C . THR A 1 215 ? -18.297 -2.052 22.153 1.00 84.75 215 THR A C 1
ATOM 1657 O O . THR A 1 215 ? -17.445 -2.938 22.246 1.00 84.75 215 THR A O 1
ATOM 1660 N N . ALA A 1 216 ? -18.757 -1.659 20.964 1.00 83.00 216 ALA A N 1
ATOM 1661 C CA . ALA A 1 216 ? -18.216 -2.217 19.733 1.00 83.00 216 ALA A CA 1
ATOM 1662 C C . ALA A 1 216 ? -16.706 -1.943 19.673 1.00 83.00 216 ALA A C 1
ATOM 1664 O O . ALA A 1 216 ? -16.267 -0.805 19.791 1.00 83.00 216 ALA A O 1
ATOM 1665 N N . ARG A 1 217 ? -15.882 -2.952 19.384 1.00 70.19 217 ARG A N 1
ATOM 1666 C CA . ARG A 1 217 ? -14.427 -2.749 19.207 1.00 70.19 217 ARG A CA 1
ATOM 1667 C C . ARG A 1 217 ? -14.099 -1.725 18.104 1.00 70.19 217 ARG A C 1
ATOM 1669 O O . ARG A 1 217 ? -13.004 -1.190 18.031 1.00 70.19 217 ARG A O 1
ATOM 1676 N N . SER A 1 218 ? -15.071 -1.443 17.234 1.00 71.62 218 SER A N 1
ATOM 1677 C CA . SER A 1 218 ? -15.022 -0.393 16.221 1.00 71.62 218 SER A CA 1
ATOM 1678 C C . SER A 1 218 ? -15.377 1.014 16.718 1.00 71.62 218 SER A C 1
ATOM 1680 O O . SER A 1 218 ? -15.127 1.959 15.972 1.00 71.62 218 SER A O 1
ATOM 1682 N N . SER A 1 219 ? -16.007 1.188 17.888 1.00 72.56 219 SER A N 1
ATOM 1683 C CA . SER A 1 219 ? -16.224 2.512 18.502 1.00 72.56 219 SER A CA 1
ATOM 1684 C C . SER A 1 219 ? -14.964 3.031 19.187 1.00 72.56 219 SER A C 1
ATOM 1686 O O . SER A 1 219 ? -14.739 4.237 19.196 1.00 72.56 219 SER A O 1
ATOM 1688 N N . GLU A 1 220 ? -14.073 2.134 19.610 1.00 72.75 220 GLU A N 1
ATOM 1689 C CA . GLU A 1 220 ? -12.666 2.433 19.892 1.00 72.75 220 GLU A CA 1
ATOM 1690 C C . GLU A 1 220 ? -11.890 2.598 18.577 1.00 72.75 220 GLU A C 1
ATOM 1692 O O . GLU A 1 220 ? -10.919 1.892 18.302 1.00 72.75 220 GLU A O 1
ATOM 1697 N N . LYS A 1 221 ? -12.330 3.506 17.693 1.00 66.44 221 LYS A N 1
ATOM 1698 C CA . LYS A 1 221 ? -11.490 3.906 16.560 1.00 66.44 221 LYS A CA 1
ATOM 1699 C C . LYS A 1 221 ? -10.227 4.508 17.146 1.00 66.44 221 LYS A C 1
ATOM 1701 O O . LYS A 1 221 ? -10.245 5.683 17.486 1.00 66.44 221 LYS A O 1
ATOM 1706 N N . LEU A 1 222 ? -9.173 3.701 17.243 1.00 70.50 222 LEU A N 1
ATOM 1707 C CA . LEU A 1 222 ? -7.823 4.112 17.603 1.00 70.50 222 LEU A CA 1
ATOM 1708 C C . LEU A 1 222 ? -7.469 5.306 16.713 1.00 70.50 222 LEU A C 1
ATOM 1710 O O . LEU A 1 222 ? -7.209 5.108 15.519 1.00 70.50 222 LEU A O 1
ATOM 1714 N N . PRO A 1 223 ? -7.558 6.544 17.233 1.00 79.56 223 PRO A N 1
ATOM 1715 C CA . PRO A 1 223 ? -7.673 7.713 16.372 1.00 79.56 223 PRO A CA 1
ATOM 1716 C C . PRO A 1 223 ? -6.389 7.941 15.564 1.00 79.56 223 PRO A C 1
ATOM 1718 O O . PRO A 1 223 ? -6.440 8.560 14.501 1.00 79.56 223 PRO A O 1
ATOM 1721 N N . PHE A 1 224 ? -5.269 7.342 15.993 1.00 92.06 224 PHE A N 1
ATOM 1722 C CA . PHE A 1 224 ? -3.959 7.471 15.367 1.00 92.06 224 PHE A CA 1
ATOM 1723 C C . PHE A 1 224 ? -3.171 6.148 15.376 1.00 92.06 224 PHE A C 1
ATOM 1725 O O . PHE A 1 224 ? -2.175 5.991 16.076 1.00 92.06 224 PHE A O 1
ATOM 1732 N N . TYR A 1 225 ? -3.609 5.163 14.587 1.00 93.88 225 TYR A N 1
ATOM 1733 C CA . TYR A 1 225 ? -2.860 3.916 14.383 1.00 93.88 225 TYR A CA 1
ATOM 1734 C C . TYR A 1 225 ? -2.059 3.934 13.075 1.00 93.88 225 TYR A C 1
ATOM 1736 O O . TYR A 1 225 ? -2.603 4.171 11.991 1.00 93.88 225 TYR A O 1
ATOM 1744 N N . CYS A 1 226 ? -0.762 3.630 13.158 1.00 95.00 226 CYS A N 1
ATOM 1745 C CA . CYS A 1 226 ? 0.084 3.447 11.985 1.00 95.00 226 CYS A CA 1
ATOM 1746 C C . CYS A 1 226 ? 0.173 1.967 11.597 1.00 95.00 226 CYS A C 1
ATOM 1748 O O . CYS A 1 226 ? 0.844 1.181 12.264 1.00 95.00 226 CYS A O 1
ATOM 1750 N N . ARG A 1 227 ? -0.421 1.606 10.453 1.00 92.19 227 ARG A N 1
ATOM 1751 C CA . ARG A 1 227 ? -0.391 0.232 9.922 1.00 92.19 227 ARG A CA 1
ATOM 1752 C C . ARG A 1 227 ? 1.024 -0.289 9.653 1.00 92.19 227 ARG A C 1
ATOM 1754 O O . ARG A 1 227 ? 1.309 -1.442 9.934 1.00 92.19 227 ARG A O 1
ATOM 1761 N N . PHE A 1 228 ? 1.894 0.556 9.104 1.00 92.94 228 PHE A N 1
ATOM 1762 C CA . PHE A 1 228 ? 3.236 0.162 8.660 1.00 92.94 228 PHE A CA 1
ATOM 1763 C C . PHE A 1 228 ? 4.172 -0.154 9.828 1.00 92.94 228 PHE A C 1
ATOM 1765 O O . PHE A 1 228 ? 5.039 -1.010 9.718 1.00 92.94 228 PHE A O 1
ATOM 1772 N N . CYS A 1 229 ? 3.993 0.538 10.953 1.00 94.69 229 CYS A N 1
ATOM 1773 C CA . CYS A 1 229 ? 4.853 0.385 12.123 1.00 94.69 229 CYS A CA 1
ATOM 1774 C C . CYS A 1 229 ? 4.164 -0.354 13.276 1.00 94.69 229 CYS A C 1
ATOM 1776 O O . CYS A 1 229 ? 4.804 -0.606 14.288 1.00 94.69 229 CYS A O 1
ATOM 1778 N N . SER A 1 230 ? 2.876 -0.687 13.135 1.00 93.38 230 SER A N 1
ATOM 1779 C CA . SER A 1 230 ? 2.038 -1.294 14.176 1.00 93.38 230 SER A CA 1
ATOM 1780 C C . SER A 1 230 ? 2.049 -0.541 15.515 1.00 93.38 230 SER A C 1
ATOM 1782 O O . SER A 1 230 ? 1.883 -1.147 16.568 1.00 93.38 230 SER A O 1
ATOM 1784 N N . LYS A 1 231 ? 2.216 0.788 15.475 1.00 94.62 231 LYS A N 1
ATOM 1785 C CA . LYS A 1 231 ? 2.233 1.667 16.656 1.00 94.62 231 LYS A CA 1
ATOM 1786 C C . LYS A 1 231 ? 0.935 2.464 16.769 1.00 94.62 231 LYS A C 1
ATOM 1788 O O . LYS A 1 231 ? 0.400 2.931 15.758 1.00 94.62 231 LYS A O 1
ATOM 1793 N N . GLN A 1 232 ? 0.448 2.601 17.997 1.00 93.75 232 GLN A N 1
ATOM 1794 C CA . GLN A 1 232 ? -0.691 3.443 18.364 1.00 93.75 232 GLN A CA 1
ATOM 1795 C C . GLN A 1 232 ? -0.173 4.735 18.999 1.00 93.75 232 GLN A C 1
ATOM 1797 O O . GLN A 1 232 ? 0.852 4.712 19.677 1.00 93.75 232 GLN A O 1
ATOM 1802 N N . TYR A 1 233 ? -0.873 5.840 18.756 1.00 94.38 233 TYR A N 1
ATOM 1803 C CA . TYR A 1 233 ? -0.550 7.158 19.295 1.00 94.38 233 TYR A CA 1
ATOM 1804 C C . TYR A 1 233 ? -1.782 7.756 19.974 1.00 94.38 233 TYR A C 1
ATOM 1806 O O . TYR A 1 233 ? -2.906 7.583 19.495 1.00 94.38 233 TYR A O 1
ATOM 1814 N N . GLU A 1 234 ? -1.557 8.460 21.080 1.00 91.81 234 GLU A N 1
ATOM 1815 C CA . GLU A 1 234 ? -2.604 9.175 21.818 1.00 91.81 234 GLU A CA 1
ATOM 1816 C C . GLU A 1 234 ? -2.893 10.526 21.157 1.00 91.81 234 GLU A C 1
ATOM 1818 O O . GLU A 1 234 ? -4.052 10.893 20.948 1.00 91.81 234 GLU A O 1
ATOM 1823 N N . ASN A 1 235 ? -1.834 11.218 20.725 1.00 95.56 235 ASN A N 1
ATOM 1824 C CA . ASN A 1 235 ? -1.926 12.533 20.111 1.00 95.56 235 ASN A CA 1
ATOM 1825 C C . ASN A 1 235 ? -1.803 12.478 18.589 1.00 95.56 235 ASN A C 1
ATOM 1827 O O . ASN A 1 235 ? -1.089 11.668 17.989 1.00 95.56 235 ASN A O 1
ATOM 1831 N N . LYS A 1 236 ? -2.468 13.440 17.951 1.00 94.50 236 LYS A N 1
ATOM 1832 C CA . LYS A 1 236 ? -2.380 13.661 16.506 1.00 94.50 236 LYS A CA 1
ATOM 1833 C C . LYS A 1 236 ? -0.987 14.135 16.075 1.00 94.50 236 LYS A C 1
ATOM 1835 O O . LYS A 1 236 ? -0.561 13.834 14.963 1.00 94.50 236 LYS A O 1
ATOM 1840 N N . GLU A 1 237 ? -0.316 14.901 16.930 1.00 96.69 237 GLU A N 1
ATOM 1841 C CA . GLU A 1 237 ? 0.998 15.505 16.675 1.00 96.69 237 GLU A CA 1
ATOM 1842 C C . GLU A 1 237 ? 2.080 14.425 16.592 1.00 96.69 237 GLU A C 1
ATOM 1844 O O . GLU A 1 237 ? 2.696 14.276 15.534 1.00 96.69 237 GLU A O 1
ATOM 1849 N N . ASP A 1 238 ? 2.170 13.565 17.609 1.00 96.56 238 ASP A N 1
ATOM 1850 C CA . ASP A 1 238 ? 3.077 12.409 17.643 1.00 96.56 238 ASP A CA 1
ATOM 1851 C C . ASP A 1 238 ? 2.898 11.493 16.421 1.00 96.56 238 ASP A C 1
ATOM 1853 O O . ASP A 1 238 ? 3.862 10.969 15.856 1.00 96.56 238 ASP A O 1
ATOM 1857 N N . PHE A 1 239 ? 1.658 11.328 15.947 1.00 97.06 239 PHE A N 1
ATOM 1858 C CA . PHE A 1 239 ? 1.367 10.551 14.744 1.00 97.06 239 PHE A CA 1
ATOM 1859 C C . PHE A 1 239 ? 1.919 11.190 13.461 1.00 97.06 239 PHE A C 1
ATOM 1861 O O . PHE A 1 239 ? 2.391 10.480 12.564 1.00 97.06 239 PHE A O 1
ATOM 1868 N N . TYR A 1 240 ? 1.879 12.520 13.338 1.00 96.56 240 TYR A N 1
ATOM 1869 C CA . TYR A 1 240 ? 2.477 13.210 12.192 1.00 96.56 240 TYR A CA 1
ATOM 1870 C C . TYR A 1 240 ? 4.000 13.222 12.257 1.00 96.56 240 TYR A C 1
ATOM 1872 O O . TYR A 1 240 ? 4.641 13.009 11.224 1.00 96.56 240 TYR A O 1
ATOM 1880 N N . GLU A 1 241 ? 4.580 13.418 13.439 1.00 97.88 241 GLU A N 1
ATOM 1881 C CA . GLU A 1 241 ? 6.026 13.302 13.639 1.00 97.88 241 GLU A CA 1
ATOM 1882 C C . GLU A 1 241 ? 6.511 11.897 13.287 1.00 97.88 241 GLU A C 1
ATOM 1884 O O . GLU A 1 241 ? 7.443 11.740 12.493 1.00 97.88 241 GLU A O 1
ATOM 1889 N N . HIS A 1 242 ? 5.793 10.870 13.749 1.00 97.56 242 HIS A N 1
ATOM 1890 C CA . HIS A 1 242 ? 6.047 9.486 13.371 1.00 97.56 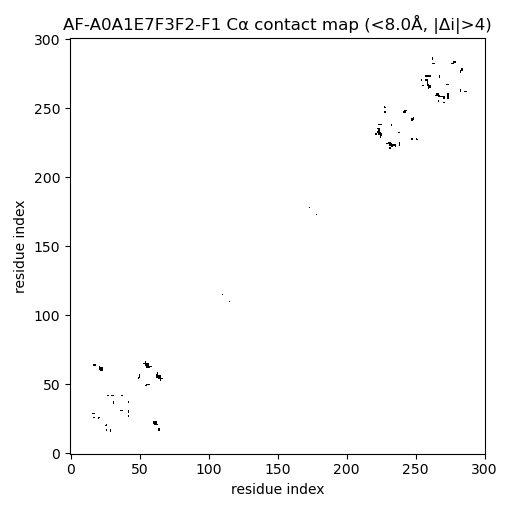242 HIS A CA 1
ATOM 1891 C C . HIS A 1 242 ? 6.022 9.281 11.853 1.00 97.56 242 HIS A C 1
ATOM 1893 O O . HIS A 1 242 ? 6.917 8.644 11.295 1.00 97.56 242 HIS A O 1
ATOM 1899 N N . LYS A 1 243 ? 5.019 9.837 11.166 1.00 97.31 243 LYS A N 1
ATOM 1900 C CA . LYS A 1 243 ? 4.895 9.730 9.708 1.00 97.31 243 LYS A CA 1
ATOM 1901 C C . LYS A 1 243 ? 6.046 10.421 8.965 1.00 97.31 243 LYS A C 1
ATOM 1903 O O . LYS A 1 243 ? 6.416 9.996 7.869 1.00 97.31 243 LYS A O 1
ATOM 1908 N N . ASN A 1 244 ? 6.600 11.482 9.545 1.00 97.75 244 ASN A N 1
ATOM 1909 C CA . ASN A 1 244 ? 7.716 12.237 8.981 1.00 97.75 244 ASN A CA 1
ATOM 1910 C C . ASN A 1 244 ? 9.084 11.617 9.291 1.00 97.75 244 ASN A C 1
ATOM 1912 O O . ASN A 1 244 ? 10.062 11.970 8.627 1.00 97.75 244 ASN A O 1
ATOM 1916 N N . PHE A 1 245 ? 9.151 10.696 10.249 1.00 97.88 245 PHE A N 1
ATOM 1917 C CA . PHE A 1 245 ? 10.377 10.025 10.646 1.00 97.88 245 PHE A CA 1
ATOM 1918 C C . PHE A 1 245 ? 10.911 9.102 9.536 1.00 97.88 245 PHE A C 1
ATOM 1920 O O . PHE A 1 245 ? 10.153 8.444 8.816 1.00 97.88 245 PHE A O 1
ATOM 1927 N N . GLU A 1 246 ? 12.237 9.030 9.400 1.00 97.69 246 GLU A N 1
ATOM 1928 C CA . GLU A 1 246 ? 12.892 8.313 8.296 1.00 97.69 246 GLU A CA 1
ATOM 1929 C C . GLU A 1 246 ? 12.567 6.816 8.291 1.00 97.69 246 GLU A C 1
ATOM 1931 O O . GLU A 1 246 ? 12.295 6.254 7.232 1.00 97.69 246 GLU A O 1
ATOM 1936 N N . PHE A 1 247 ? 12.468 6.188 9.466 1.00 97.38 247 PHE A N 1
ATOM 1937 C CA . PHE A 1 247 ? 12.075 4.779 9.572 1.00 97.38 247 PHE A CA 1
ATOM 1938 C C . PHE A 1 247 ? 10.683 4.503 8.984 1.00 97.38 247 PHE A C 1
ATOM 1940 O O . PHE A 1 247 ? 10.469 3.480 8.338 1.00 97.38 247 PHE A O 1
ATOM 1947 N N . HIS A 1 248 ? 9.723 5.416 9.164 1.00 97.44 248 HIS A N 1
ATOM 1948 C CA . HIS A 1 248 ? 8.395 5.239 8.578 1.00 97.44 248 HIS A CA 1
ATOM 1949 C C . HIS A 1 248 ? 8.458 5.337 7.051 1.00 97.44 248 HIS A C 1
ATOM 1951 O O . HIS A 1 248 ? 7.873 4.514 6.345 1.00 97.44 248 HIS A O 1
ATOM 1957 N N . LYS A 1 249 ? 9.205 6.312 6.522 1.00 97.75 249 LYS A N 1
ATOM 1958 C CA . LYS A 1 249 ? 9.372 6.482 5.072 1.00 97.75 249 LYS A CA 1
ATOM 1959 C C . LYS A 1 249 ? 10.041 5.268 4.433 1.00 97.75 249 LYS A C 1
ATOM 1961 O O . LYS A 1 249 ? 9.579 4.818 3.382 1.00 97.75 249 LYS A O 1
ATOM 1966 N N . THR A 1 250 ? 11.089 4.722 5.051 1.00 97.62 250 THR A N 1
ATOM 1967 C CA . THR A 1 250 ? 11.769 3.522 4.545 1.00 97.62 250 THR A CA 1
ATOM 1968 C C . THR A 1 250 ? 10.858 2.300 4.610 1.00 97.62 250 THR A C 1
ATOM 1970 O O . THR A 1 250 ? 10.735 1.602 3.603 1.00 97.62 250 THR A O 1
ATOM 1973 N N . ALA A 1 251 ? 10.130 2.096 5.712 1.00 96.50 251 ALA A N 1
ATOM 1974 C CA . ALA A 1 251 ? 9.160 1.007 5.844 1.00 96.50 251 ALA A CA 1
ATOM 1975 C C . ALA A 1 251 ? 8.053 1.082 4.774 1.00 96.50 251 ALA A C 1
ATOM 1977 O O . ALA A 1 251 ? 7.788 0.100 4.077 1.00 96.50 251 ALA A O 1
ATOM 1978 N N . VAL A 1 252 ? 7.466 2.266 4.559 1.00 96.31 252 VAL A N 1
ATOM 1979 C CA . VAL A 1 252 ? 6.472 2.494 3.496 1.00 96.31 252 VAL A CA 1
ATOM 1980 C C . VAL A 1 252 ? 7.077 2.235 2.115 1.00 96.31 252 VAL A C 1
ATOM 1982 O O . VAL A 1 252 ? 6.450 1.590 1.272 1.00 96.31 252 VAL A O 1
ATOM 1985 N N . ALA A 1 253 ? 8.301 2.697 1.852 1.00 96.56 253 ALA A N 1
ATOM 1986 C CA . ALA A 1 253 ? 8.977 2.459 0.578 1.00 96.56 253 ALA A CA 1
ATOM 1987 C C . ALA A 1 253 ? 9.254 0.963 0.332 1.00 96.56 253 ALA A C 1
ATOM 1989 O O . ALA A 1 253 ? 9.099 0.484 -0.792 1.00 96.56 253 ALA A O 1
ATOM 1990 N N . MET A 1 254 ? 9.636 0.209 1.363 1.00 95.62 254 MET A N 1
ATOM 1991 C CA . MET A 1 254 ? 9.840 -1.238 1.268 1.00 95.62 254 MET A CA 1
ATOM 1992 C C . MET A 1 254 ? 8.523 -1.977 1.013 1.00 95.62 254 MET A C 1
ATOM 1994 O O . MET A 1 254 ? 8.444 -2.786 0.087 1.00 95.62 254 MET A O 1
ATOM 1998 N N . GLU A 1 255 ? 7.463 -1.658 1.758 1.00 95.00 255 GLU A N 1
ATOM 1999 C CA . GLU A 1 255 ? 6.168 -2.324 1.594 1.00 95.00 255 GLU A CA 1
ATOM 2000 C C . GLU A 1 255 ? 5.519 -1.996 0.240 1.00 95.00 255 GLU A C 1
ATOM 2002 O O . GLU A 1 255 ? 4.981 -2.878 -0.433 1.00 95.00 255 GLU A O 1
ATOM 2007 N N . THR A 1 256 ? 5.608 -0.745 -0.216 1.00 94.94 256 THR A N 1
ATOM 2008 C CA . THR A 1 256 ? 5.107 -0.348 -1.544 1.00 94.94 256 THR A CA 1
ATOM 2009 C C . THR A 1 256 ? 5.846 -1.058 -2.675 1.00 94.94 256 THR A C 1
ATOM 2011 O O . THR A 1 256 ? 5.208 -1.472 -3.642 1.00 94.94 256 THR A O 1
ATOM 2014 N N . LYS A 1 257 ? 7.161 -1.276 -2.545 1.00 95.75 257 LYS A N 1
ATOM 2015 C CA . LYS A 1 257 ? 7.934 -2.092 -3.495 1.00 95.75 257 LYS A CA 1
ATOM 2016 C C . LYS A 1 257 ? 7.505 -3.561 -3.456 1.00 95.75 257 LYS A C 1
ATOM 2018 O O . LYS A 1 257 ? 7.337 -4.157 -4.518 1.00 95.75 257 LYS A O 1
ATOM 2023 N N . ALA A 1 258 ? 7.276 -4.123 -2.269 1.00 95.94 258 ALA A N 1
ATOM 2024 C CA . ALA A 1 258 ? 6.852 -5.516 -2.103 1.00 95.94 258 ALA A CA 1
ATOM 2025 C C . ALA A 1 258 ? 5.424 -5.781 -2.620 1.00 95.94 258 ALA A C 1
ATOM 2027 O O . ALA A 1 258 ? 5.118 -6.871 -3.098 1.00 95.94 258 ALA A O 1
ATOM 2028 N N . THR A 1 259 ? 4.543 -4.781 -2.554 1.00 97.31 259 THR A N 1
ATOM 2029 C CA . THR A 1 259 ? 3.121 -4.892 -2.928 1.00 97.31 259 THR A CA 1
ATOM 2030 C C . THR A 1 259 ? 2.792 -4.328 -4.313 1.00 97.31 259 THR A C 1
ATOM 2032 O O . THR A 1 259 ? 1.618 -4.288 -4.697 1.00 97.31 259 THR A O 1
ATOM 2035 N N . PHE A 1 260 ? 3.793 -3.955 -5.118 1.00 98.25 260 PHE A N 1
ATOM 2036 C CA . PHE A 1 260 ? 3.589 -3.460 -6.481 1.00 98.25 260 PHE A CA 1
ATOM 2037 C C . PHE A 1 260 ? 4.001 -4.469 -7.561 1.00 98.25 260 PHE A C 1
ATOM 2039 O O . PHE A 1 260 ? 5.149 -4.897 -7.659 1.00 98.25 260 PHE A O 1
ATOM 2046 N N . CYS A 1 261 ? 3.061 -4.811 -8.444 1.00 98.19 261 CYS A N 1
ATOM 2047 C CA . CYS A 1 261 ? 3.308 -5.718 -9.558 1.00 98.19 261 CYS A CA 1
ATOM 2048 C C . CYS A 1 261 ? 3.688 -4.926 -10.815 1.00 98.19 261 CYS A C 1
ATOM 2050 O O . CYS A 1 261 ? 2.833 -4.272 -11.418 1.00 98.19 261 CYS A O 1
ATOM 2052 N N . LYS A 1 262 ? 4.942 -5.040 -11.272 1.00 97.25 262 LYS A N 1
ATOM 2053 C CA . LYS A 1 262 ? 5.451 -4.305 -12.449 1.00 97.25 262 LYS A CA 1
ATOM 2054 C C . LYS A 1 262 ? 4.755 -4.690 -13.762 1.00 97.25 262 LYS A C 1
ATOM 2056 O O . LYS A 1 262 ? 4.466 -3.816 -14.575 1.00 97.25 262 LYS A O 1
ATOM 2061 N N . LEU A 1 263 ? 4.433 -5.974 -13.949 1.00 96.81 263 LEU A N 1
ATOM 2062 C CA . LEU A 1 263 ? 3.789 -6.476 -15.173 1.00 96.81 263 LEU A CA 1
ATOM 2063 C C . LEU A 1 263 ? 2.341 -6.000 -15.303 1.00 96.81 263 LEU A C 1
ATOM 2065 O O . LEU A 1 263 ? 1.898 -5.605 -16.378 1.00 96.81 263 LEU A O 1
ATOM 2069 N N . CYS A 1 264 ? 1.594 -6.026 -14.197 1.00 97.62 264 CYS A N 1
ATOM 2070 C CA . CYS A 1 264 ? 0.185 -5.644 -14.192 1.00 97.62 264 CYS A CA 1
ATOM 2071 C C . CYS A 1 264 ? -0.048 -4.170 -13.840 1.00 97.62 264 CYS A C 1
ATOM 2073 O O . CYS A 1 264 ? -1.173 -3.699 -14.009 1.00 97.62 264 CYS A O 1
ATOM 2075 N N . ARG A 1 265 ? 0.980 -3.461 -13.350 1.00 96.88 265 ARG A N 1
ATOM 2076 C CA . ARG A 1 265 ? 0.909 -2.096 -12.798 1.00 96.88 265 ARG A CA 1
ATOM 2077 C C . ARG A 1 265 ? -0.190 -1.948 -11.742 1.00 96.88 265 ARG A C 1
ATOM 2079 O O . ARG A 1 265 ? -0.915 -0.956 -11.717 1.00 96.88 265 ARG A O 1
ATOM 2086 N N . LYS A 1 266 ? -0.340 -2.972 -10.899 1.00 97.56 266 LYS A N 1
ATOM 2087 C CA . LYS A 1 266 ? -1.317 -3.013 -9.805 1.00 97.56 266 LYS A CA 1
ATOM 2088 C C . LYS A 1 266 ? -0.593 -2.947 -8.466 1.00 97.56 266 LYS A C 1
ATOM 2090 O O . LYS A 1 266 ? 0.421 -3.621 -8.291 1.00 97.56 266 LYS A O 1
ATOM 2095 N N . GLN A 1 267 ? -1.134 -2.149 -7.551 1.00 97.44 267 GLN A N 1
ATOM 2096 C CA . GLN A 1 267 ? -0.716 -2.090 -6.156 1.00 97.44 267 GLN A CA 1
ATOM 2097 C C . GLN A 1 267 ? -1.724 -2.865 -5.307 1.00 97.44 267 GLN A C 1
ATOM 2099 O O . GLN A 1 267 ? -2.933 -2.693 -5.479 1.00 97.44 267 GLN A O 1
ATOM 2104 N N . PHE A 1 268 ? -1.223 -3.722 -4.426 1.00 97.38 268 PHE A N 1
ATOM 2105 C CA . PHE A 1 268 ? -2.030 -4.539 -3.523 1.00 97.38 268 PHE A CA 1
ATOM 2106 C C . PHE A 1 268 ? -1.973 -3.984 -2.102 1.00 97.38 268 PHE A C 1
ATOM 2108 O O . PHE A 1 268 ? -1.039 -3.266 -1.750 1.00 97.38 268 PHE A O 1
ATOM 2115 N N . THR A 1 269 ? -2.975 -4.297 -1.277 1.00 93.81 269 THR A N 1
ATOM 2116 C CA . THR A 1 269 ? -3.015 -3.802 0.108 1.00 93.81 269 THR A CA 1
ATOM 2117 C C . THR A 1 269 ? -2.268 -4.710 1.075 1.00 93.81 269 THR A C 1
ATOM 2119 O O . THR A 1 269 ? -2.108 -4.332 2.231 1.00 93.81 269 THR A O 1
ATOM 2122 N N . SER A 1 270 ? -1.824 -5.892 0.648 1.00 94.00 270 SER A N 1
ATOM 2123 C CA . SER A 1 270 ? -1.107 -6.855 1.485 1.00 94.00 270 SER A CA 1
ATOM 2124 C C . SER A 1 270 ? -0.119 -7.680 0.650 1.00 94.00 270 SER A C 1
ATOM 2126 O O . SER A 1 270 ? -0.413 -7.983 -0.513 1.00 94.00 270 SER A O 1
ATOM 2128 N N . PRO A 1 271 ? 1.027 -8.097 1.220 1.00 94.38 271 PRO A N 1
ATOM 2129 C CA . PRO A 1 271 ? 1.947 -9.020 0.556 1.00 94.38 271 PRO A CA 1
ATOM 2130 C C . PRO A 1 271 ? 1.305 -10.386 0.266 1.00 94.38 271 PRO A C 1
ATOM 2132 O O . PRO A 1 271 ? 1.662 -11.029 -0.718 1.00 94.38 271 PRO A O 1
ATOM 2135 N N . VAL A 1 272 ? 0.318 -10.820 1.058 1.00 96.50 272 VAL A N 1
ATOM 2136 C CA . VAL A 1 272 ? -0.422 -12.070 0.802 1.00 96.50 272 VAL A CA 1
ATOM 2137 C C . VAL A 1 272 ? -1.233 -11.956 -0.489 1.00 96.50 272 VAL A C 1
ATOM 2139 O O . VAL A 1 272 ? -1.136 -12.819 -1.357 1.00 96.50 272 VAL A O 1
ATOM 2142 N N . GLN A 1 273 ? -1.934 -10.833 -0.675 1.00 97.69 273 GLN A N 1
ATOM 2143 C CA . GLN A 1 273 ? -2.656 -10.548 -1.920 1.00 97.69 273 GLN A CA 1
ATOM 2144 C C . GLN A 1 273 ? -1.713 -10.442 -3.122 1.00 97.69 273 GLN A C 1
ATOM 2146 O O . GLN A 1 273 ? -2.083 -10.824 -4.229 1.00 97.69 273 GLN A O 1
ATOM 2151 N N . MET A 1 274 ? -0.486 -9.944 -2.922 1.00 98.06 274 MET A N 1
ATOM 2152 C CA . MET A 1 274 ? 0.533 -9.970 -3.972 1.00 98.06 274 MET A CA 1
ATOM 2153 C C . MET A 1 274 ? 0.899 -11.409 -4.353 1.00 98.06 274 MET A C 1
ATOM 2155 O O . MET A 1 274 ? 0.912 -11.729 -5.538 1.00 98.06 274 MET A O 1
ATOM 2159 N N . LYS A 1 275 ? 1.159 -12.293 -3.384 1.00 97.81 275 LYS A N 1
ATOM 2160 C CA . LYS A 1 275 ? 1.487 -13.705 -3.659 1.00 97.81 275 LYS A CA 1
ATOM 2161 C C . LYS A 1 275 ? 0.354 -14.415 -4.407 1.00 97.81 275 LYS A C 1
ATOM 2163 O O . LYS A 1 275 ? 0.611 -15.079 -5.410 1.00 97.81 275 LYS A O 1
ATOM 2168 N N . GLU A 1 276 ? -0.889 -14.210 -3.978 1.00 98.31 276 GLU A N 1
ATOM 2169 C CA . GLU A 1 276 ? -2.078 -14.728 -4.665 1.00 98.31 276 GLU A CA 1
ATOM 2170 C C . GLU A 1 276 ? -2.211 -14.154 -6.086 1.00 98.31 276 GLU A C 1
ATOM 2172 O O . GLU A 1 276 ? -2.490 -14.866 -7.053 1.00 98.31 276 GLU A O 1
ATOM 2177 N N . HIS A 1 277 ? -1.926 -12.862 -6.260 1.00 98.31 277 HIS A N 1
ATOM 2178 C CA . HIS A 1 277 ? -1.903 -12.254 -7.582 1.00 98.31 277 HIS A CA 1
ATOM 2179 C C . HIS A 1 277 ? -0.847 -12.889 -8.497 1.00 98.31 277 HIS A C 1
ATOM 2181 O O . HIS A 1 277 ? -1.149 -13.154 -9.662 1.00 98.31 277 HIS A O 1
ATOM 2187 N N . LEU A 1 278 ? 0.361 -13.150 -7.994 1.00 98.00 278 LEU A N 1
ATOM 2188 C CA . LEU A 1 278 ? 1.439 -13.779 -8.764 1.00 98.00 278 LEU A CA 1
ATOM 2189 C C . LEU A 1 278 ? 1.109 -15.231 -9.147 1.00 98.00 278 LEU A C 1
ATOM 2191 O O . LEU A 1 278 ? 1.458 -15.667 -10.246 1.00 98.00 278 LEU A O 1
ATOM 2195 N N . SER A 1 279 ? 0.399 -15.972 -8.288 1.00 98.12 279 SER A N 1
ATOM 2196 C CA . SER A 1 279 ? -0.031 -17.347 -8.579 1.00 98.12 279 SER A CA 1
ATOM 2197 C C . SER A 1 279 ? -1.243 -17.420 -9.521 1.00 98.12 279 SER A C 1
ATOM 2199 O O . SER A 1 279 ? -1.453 -18.455 -10.168 1.00 98.12 279 SER A O 1
ATOM 2201 N N . SER A 1 280 ? -1.998 -16.324 -9.660 1.00 98.06 280 SER A N 1
ATOM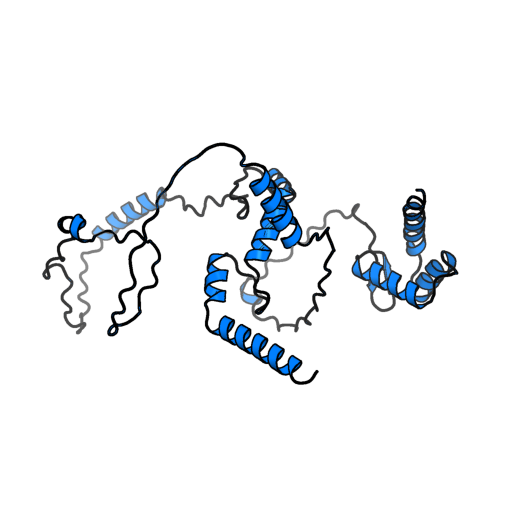 2202 C CA . SER A 1 280 ? -3.201 -16.257 -10.491 1.00 98.06 280 SER A CA 1
ATOM 2203 C C . SER A 1 280 ? -2.928 -16.507 -11.987 1.00 98.06 280 SER A C 1
ATOM 2205 O O . SER A 1 280 ? -1.971 -15.996 -12.578 1.00 98.06 280 SER A O 1
ATOM 2207 N N . ARG A 1 281 ? -3.831 -17.258 -12.640 1.00 98.44 281 ARG A N 1
ATOM 2208 C CA . ARG A 1 281 ? -3.813 -17.521 -14.096 1.00 98.44 281 ARG A CA 1
ATOM 2209 C C . ARG A 1 281 ? -3.603 -16.263 -14.962 1.00 98.44 281 ARG A C 1
ATOM 2211 O O . ARG A 1 281 ? -2.717 -16.302 -15.815 1.00 98.44 281 ARG A O 1
ATOM 2218 N N . PRO A 1 282 ? -4.326 -15.139 -14.761 1.00 98.19 282 PRO A N 1
ATOM 2219 C CA . PRO A 1 282 ? -4.159 -13.961 -15.617 1.00 98.19 282 PRO A CA 1
ATOM 2220 C C . PRO A 1 282 ? -2.781 -13.300 -15.486 1.00 98.19 282 PRO A C 1
ATOM 2222 O O . PRO A 1 282 ? -2.307 -12.680 -16.440 1.00 98.19 282 PRO A O 1
ATOM 2225 N N . HIS A 1 283 ? -2.127 -13.403 -14.325 1.00 98.31 283 HIS A N 1
ATOM 2226 C CA . HIS A 1 283 ? -0.766 -12.896 -14.164 1.00 98.31 283 HIS A CA 1
ATOM 2227 C C . HIS A 1 283 ? 0.233 -13.763 -14.941 1.00 98.31 283 HIS A C 1
ATOM 2229 O O . HIS A 1 283 ? 1.035 -13.233 -15.714 1.00 98.31 283 HIS A O 1
ATOM 2235 N N . LYS A 1 284 ? 0.130 -15.091 -14.801 1.00 98.38 284 LYS A N 1
ATOM 2236 C CA . LYS A 1 284 ? 0.981 -16.063 -15.505 1.00 98.38 284 LYS A CA 1
ATOM 2237 C C . LYS A 1 284 ? 0.886 -15.927 -17.027 1.00 98.38 284 LYS A C 1
ATOM 2239 O O . LYS A 1 284 ? 1.912 -15.902 -17.699 1.00 98.38 284 LYS A O 1
ATOM 2244 N N . GLU A 1 285 ? -0.318 -15.740 -17.564 1.00 98.19 285 GLU A N 1
ATOM 2245 C CA . GLU A 1 285 ? -0.523 -15.543 -19.006 1.00 98.19 285 GLU A CA 1
ATOM 2246 C C . GLU A 1 285 ? 0.170 -14.266 -19.522 1.00 98.19 285 GLU A C 1
ATOM 2248 O O . GLU A 1 285 ? 0.808 -14.272 -20.576 1.00 98.19 285 GLU A O 1
ATOM 2253 N N . ARG A 1 286 ? 0.104 -13.160 -18.766 1.00 97.88 286 ARG A N 1
ATOM 2254 C CA . ARG A 1 286 ? 0.814 -11.916 -19.119 1.00 97.88 286 ARG A CA 1
ATOM 2255 C C . ARG A 1 286 ? 2.328 -12.073 -19.041 1.00 97.88 286 ARG A C 1
ATOM 2257 O O . ARG A 1 286 ? 3.032 -11.538 -19.896 1.00 97.88 286 ARG A O 1
ATOM 2264 N N . LEU A 1 287 ? 2.819 -12.794 -18.034 1.00 97.75 287 LEU A N 1
ATOM 2265 C CA . LEU A 1 287 ? 4.237 -13.111 -17.895 1.00 97.75 287 LEU A CA 1
ATOM 2266 C C . LEU A 1 287 ? 4.728 -13.925 -19.100 1.00 97.75 287 LEU A C 1
ATOM 2268 O O . LEU A 1 287 ? 5.755 -13.581 -19.679 1.00 97.75 287 LEU A O 1
ATOM 2272 N N . GLN A 1 288 ? 3.973 -14.940 -19.524 1.00 97.50 288 GLN A N 1
ATOM 2273 C CA . GLN A 1 288 ? 4.302 -15.757 -20.693 1.00 97.50 288 GLN A CA 1
ATOM 2274 C C . GLN A 1 288 ? 4.342 -14.921 -21.979 1.00 97.50 288 GLN A C 1
ATOM 2276 O O . GLN A 1 288 ? 5.378 -14.888 -22.640 1.00 97.50 288 GLN A O 1
ATOM 2281 N N . LYS A 1 289 ? 3.304 -14.116 -22.251 1.00 97.12 289 LYS A N 1
ATOM 2282 C CA . LYS A 1 289 ? 3.281 -13.189 -23.403 1.00 97.12 289 LYS A CA 1
ATOM 2283 C C . LYS A 1 289 ? 4.478 -12.234 -23.420 1.00 97.12 289 LYS A C 1
ATOM 2285 O O . LYS A 1 289 ? 5.045 -11.968 -24.477 1.00 97.12 289 LYS A O 1
ATOM 2290 N N . SER A 1 290 ? 4.886 -11.727 -22.253 1.00 96.69 290 SER A N 1
ATOM 2291 C CA . SER A 1 290 ? 6.066 -10.863 -22.144 1.00 96.69 290 SER A CA 1
ATOM 2292 C C . SER A 1 290 ? 7.370 -11.602 -22.467 1.00 96.69 290 SER A C 1
ATOM 2294 O O . SER A 1 290 ? 8.263 -11.004 -23.067 1.00 96.69 290 SER A O 1
ATOM 2296 N N . ARG A 1 291 ? 7.500 -12.880 -22.079 1.00 96.31 291 ARG A N 1
ATOM 2297 C CA . ARG A 1 291 ? 8.679 -13.713 -22.387 1.00 96.31 291 ARG A CA 1
ATOM 2298 C C . ARG A 1 291 ? 8.725 -14.090 -23.868 1.00 96.31 291 ARG A C 1
ATOM 2300 O O . ARG A 1 291 ? 9.796 -14.034 -24.471 1.00 96.31 291 ARG A O 1
ATOM 2307 N N . ASP A 1 292 ? 7.578 -14.404 -24.462 1.00 95.75 292 ASP A N 1
ATOM 2308 C CA . ASP A 1 292 ? 7.477 -14.749 -25.882 1.00 95.75 292 ASP A CA 1
ATOM 2309 C C . ASP A 1 292 ? 7.815 -13.549 -26.776 1.00 95.75 292 ASP A C 1
ATOM 2311 O O . ASP A 1 292 ? 8.587 -13.685 -27.727 1.00 95.75 292 ASP A O 1
ATOM 2315 N N . GLY A 1 293 ? 7.350 -12.348 -26.414 1.00 93.62 293 GLY A N 1
ATOM 2316 C CA . GLY A 1 293 ? 7.716 -11.112 -27.112 1.00 93.62 293 GLY A CA 1
ATOM 2317 C C . GLY A 1 293 ? 9.224 -10.820 -27.082 1.00 93.62 293 GLY A C 1
ATOM 2318 O O . GLY A 1 293 ? 9.797 -10.449 -28.105 1.00 93.62 293 GLY A O 1
ATOM 2319 N N . GLN A 1 294 ? 9.896 -11.055 -25.947 1.00 91.06 294 GLN A N 1
ATOM 2320 C CA . GLN A 1 294 ? 11.356 -10.893 -25.836 1.00 91.06 294 GLN A CA 1
ATOM 2321 C C . GLN A 1 294 ? 12.139 -11.907 -26.683 1.00 91.06 294 GLN A C 1
ATOM 2323 O O . GLN A 1 294 ? 13.227 -11.600 -27.175 1.00 91.06 294 GLN A O 1
ATOM 2328 N N . ARG A 1 295 ? 11.609 -13.123 -26.860 1.00 90.56 295 ARG A N 1
ATOM 2329 C CA . ARG A 1 295 ? 12.215 -14.132 -27.742 1.00 90.56 295 ARG A CA 1
ATOM 2330 C C . ARG A 1 295 ? 12.059 -13.757 -29.209 1.00 90.56 295 ARG A C 1
ATOM 2332 O O . ARG A 1 295 ? 13.004 -13.928 -29.971 1.00 90.56 295 ARG A O 1
ATOM 2339 N N . GLN A 1 296 ? 10.900 -13.226 -29.596 1.00 89.94 296 GLN A N 1
ATOM 2340 C CA . GLN A 1 296 ? 10.671 -12.769 -30.966 1.00 89.94 296 GLN A CA 1
ATOM 2341 C C . GLN A 1 296 ? 11.591 -11.600 -31.327 1.00 89.94 296 GLN A C 1
ATOM 2343 O O . GLN A 1 296 ? 12.220 -11.650 -32.376 1.00 89.94 296 GLN A O 1
ATOM 2348 N N . SER A 1 297 ? 11.772 -10.607 -30.447 1.00 87.62 297 SER A N 1
ATOM 2349 C CA . SER A 1 297 ? 12.661 -9.472 -30.744 1.00 87.62 297 SER A CA 1
ATOM 2350 C C . SER A 1 297 ? 14.125 -9.873 -30.945 1.00 87.62 297 SER A C 1
ATOM 2352 O O . SER A 1 297 ? 14.821 -9.234 -31.721 1.00 87.62 297 SER A O 1
ATOM 2354 N N . LYS A 1 298 ? 14.596 -10.941 -30.283 1.00 84.56 298 LYS A N 1
ATOM 2355 C CA . LYS A 1 298 ? 15.968 -11.449 -30.459 1.00 84.56 298 LYS A CA 1
ATOM 2356 C C . LYS A 1 298 ? 16.190 -12.200 -31.775 1.00 84.56 298 LYS A C 1
ATOM 2358 O O . LYS A 1 298 ? 17.334 -12.370 -32.157 1.00 84.56 298 LYS A O 1
ATOM 2363 N N . LYS A 1 299 ? 15.134 -12.674 -32.447 1.00 82.94 299 LYS A N 1
ATOM 2364 C CA . LYS A 1 299 ? 15.260 -13.404 -33.724 1.00 82.94 299 LYS A CA 1
ATOM 2365 C C . LYS A 1 299 ? 15.409 -12.488 -34.943 1.00 82.94 299 LYS A C 1
ATOM 2367 O O . LYS A 1 299 ? 15.762 -12.979 -36.006 1.00 82.94 299 LYS A O 1
ATOM 2372 N N . TYR A 1 300 ? 15.101 -11.199 -34.801 1.00 77.50 300 TYR A N 1
ATOM 2373 C CA . TYR A 1 300 ? 15.091 -10.224 -35.900 1.00 77.50 300 TYR A CA 1
ATOM 2374 C C . TYR A 1 300 ? 16.115 -9.087 -35.715 1.00 77.50 300 TYR A C 1
ATOM 2376 O O . TYR A 1 300 ? 16.024 -8.074 -36.407 1.00 77.50 300 TYR A O 1
ATOM 2384 N N . CYS A 1 301 ? 17.061 -9.245 -34.786 1.00 58.62 301 CYS A N 1
ATOM 2385 C CA . CYS A 1 301 ? 18.246 -8.399 -34.634 1.00 58.62 301 CYS A CA 1
ATOM 2386 C C . CYS A 1 301 ? 19.477 -9.214 -35.011 1.00 58.62 301 CYS A C 1
ATOM 2388 O O . CYS A 1 301 ? 20.365 -8.621 -35.656 1.00 58.62 301 CYS A O 1
#

Foldseek 3Di:
DDDDPPPPVLVVVLLVVVQPDWAPVVNLVSVCVSPVPDDPVVSVVVVVVCVVVQQWDDDPRTIHGPDPPPDDDDDDDDPPDDDDPVVVPPDPDDDDDDDPDDDDDDDDDDPPVVVVVVVVVVVVVVPPPDDDDDDDDDDDDDDDDDDDDDPDDPDDPDPPPPCVVCPVVPDPDPPPVPPDPPPDPPDPDPPPDPPPPPVVVVVVVVVCVVVVPDDDPVVPPLVQADPLVRDGDPDPVVSVVVCVDPVNVVSVVVQQVLQADPQVRDGDPDNVVVVVVCVDPVNVVSVVVVVVVVVVVVVVD

Organism: NCBI:txid635003

Sequence (301 aa):
MGKKSESAASLLVLKSLAKSSRTKKELKRVIKAKKPSLKKRTTRRAIKNLLINGEIKKEGREYCLVKENAAICSEKQTDAAMIPIGMRLRAPKKEKKQVKFSDQQDVSSGGNVDDEIERLERELMNGSDDDSDGSSSSDEEELDNGDDKNNNNNNNNAAILSLSEFADDRVESLASACLPVPGRYDAMKKIKNPKKSAEKRGLEMKVQEILGGYTARSSEKLPFYCRFCSKQYENKEDFYEHKNFEFHKTAVAMETKATFCKLCRKQFTSPVQMKEHLSSRPHKERLQKSRDGQRQSKKYC

Mean predicted aligned error: 20.8 Å

InterPro domains:
  IPR003604 Matrin/U1-C-like, C2H2-type zinc finger [SM00451] (221-255)
  IPR003604 Matrin/U1-C-like, C2H2-type zinc finger [SM00451] (256-290)
  IPR013087 Zinc finger C2H2-type [PF12874] (260-283)
  IPR013087 Zinc finger C2H2-type [PS00028] (226-248)
  IPR013087 Zinc finger C2H2-type [PS00028] (261-283)
  IPR013087 Zinc finger C2H2-type [SM00355] (224-248)
  IPR013087 Zinc finger C2H2-type [SM00355] (259-283)
  IPR036236 Zinc finger C2H2 superfamily [SSF57667] (257-289)

pLDDT: mean 74.46, std 18.74, range [33.31, 98.44]

Solvent-accessible surface area (backbone atoms only — not comparable to full-atom values): 20088 Å² total; per-residue (Å²): 140,91,88,80,79,72,62,63,67,60,49,56,60,52,62,63,63,55,74,74,42,64,38,65,69,46,52,50,47,56,54,37,71,79,39,75,84,61,53,78,67,56,57,54,49,53,54,51,50,37,45,72,71,55,50,32,44,76,60,90,80,29,51,44,65,53,71,89,72,88,70,89,83,79,91,76,90,70,90,73,73,87,73,64,77,82,68,71,79,76,65,83,82,77,82,76,78,84,78,82,82,76,87,77,85,79,89,71,87,78,67,59,68,66,59,55,48,56,52,52,54,52,54,56,66,74,66,68,86,75,89,80,92,77,90,79,91,78,91,78,82,92,77,93,75,84,84,90,79,85,92,83,76,86,86,66,96,60,85,76,74,63,67,73,80,46,57,84,73,52,77,72,76,76,55,74,88,78,45,84,70,91,67,74,94,74,73,85,71,86,76,85,71,90,79,68,68,66,66,50,57,58,51,50,52,53,53,49,54,56,52,72,71,56,74,53,78,73,74,63,58,67,88,35,63,40,81,90,75,75,45,78,40,94,46,73,63,62,43,51,54,49,61,69,33,66,71,46,50,51,50,51,54,50,50,52,59,64,16,43,39,80,91,76,73,44,78,46,97,38,62,67,58,33,53,54,48,63,72,31,68,75,47,48,54,52,53,48,53,55,53,53,52,57,54,55,59,64,74,78,110